Protein AF-A0A5C6Z9I5-F1 (afdb_monomer_lite)

pLDDT: mean 93.27, std 12.61, range [37.84, 98.88]

Structure (mmCIF, N/CA/C/O backbone):
data_AF-A0A5C6Z9I5-F1
#
_entry.id   AF-A0A5C6Z9I5-F1
#
loop_
_atom_site.group_PDB
_atom_site.id
_atom_site.type_symbol
_atom_site.label_atom_id
_atom_site.label_alt_id
_atom_site.label_comp_id
_atom_site.label_asym_id
_atom_site.label_entity_id
_atom_site.label_seq_id
_atom_site.pdbx_PDB_ins_code
_atom_site.Cartn_x
_atom_site.Cartn_y
_atom_site.Cartn_z
_atom_site.occupancy
_atom_site.B_iso_or_equiv
_atom_site.auth_seq_id
_atom_site.auth_comp_id
_atom_site.auth_asym_id
_atom_site.auth_atom_id
_atom_site.pdbx_PDB_model_num
ATOM 1 N N . MET A 1 1 ? -53.232 15.356 -37.456 1.00 38.41 1 MET A N 1
ATOM 2 C CA . MET A 1 1 ? -51.911 14.701 -37.549 1.00 38.41 1 MET A CA 1
ATOM 3 C C . MET A 1 1 ? -50.895 15.593 -36.862 1.00 38.41 1 MET A C 1
ATOM 5 O O . MET A 1 1 ? -50.579 16.643 -37.396 1.00 38.41 1 MET A O 1
ATOM 9 N N . ALA A 1 2 ? -50.456 15.229 -35.661 1.00 37.84 2 ALA A N 1
ATOM 10 C CA . ALA A 1 2 ? -49.340 15.876 -34.980 1.00 37.84 2 ALA A CA 1
ATOM 11 C C . ALA A 1 2 ? -48.471 14.749 -34.421 1.00 37.84 2 ALA A C 1
ATOM 13 O O . ALA A 1 2 ? -48.901 14.010 -33.537 1.00 37.84 2 ALA A O 1
ATOM 14 N N . VAL A 1 3 ? -47.306 14.549 -35.031 1.00 41.62 3 VAL A N 1
ATOM 15 C CA . VAL A 1 3 ? -46.334 13.534 -34.625 1.00 41.62 3 VAL A CA 1
ATOM 16 C C . VAL A 1 3 ? -45.464 14.166 -33.545 1.00 41.62 3 VAL A C 1
ATOM 18 O O . VAL A 1 3 ? -44.656 15.045 -33.832 1.00 41.62 3 VAL A O 1
ATOM 21 N N . GLY A 1 4 ? -45.671 13.759 -32.294 1.00 40.81 4 GLY A N 1
ATOM 22 C CA . GLY A 1 4 ? -44.778 14.088 -31.188 1.00 40.81 4 GLY A CA 1
ATOM 23 C C . GLY A 1 4 ? -43.555 13.177 -31.233 1.00 40.81 4 GLY A C 1
ATOM 24 O O . GLY A 1 4 ? -43.679 11.969 -31.051 1.00 40.81 4 GLY A O 1
ATOM 25 N N . ALA A 1 5 ? -42.381 13.746 -31.491 1.00 50.06 5 ALA A N 1
ATOM 26 C CA . ALA A 1 5 ? -41.114 13.037 -31.377 1.00 50.06 5 ALA A CA 1
ATOM 27 C C . ALA A 1 5 ? -40.702 12.972 -29.898 1.00 50.06 5 ALA A C 1
ATOM 29 O O . ALA A 1 5 ? -40.349 13.986 -29.297 1.00 50.06 5 ALA A O 1
ATOM 30 N N . ALA A 1 6 ? -40.754 11.779 -29.306 1.00 47.41 6 ALA A N 1
ATOM 31 C CA . ALA A 1 6 ? -40.172 11.519 -27.997 1.00 47.41 6 ALA A CA 1
ATOM 32 C C . ALA A 1 6 ? -38.661 11.290 -28.157 1.00 47.41 6 ALA A C 1
ATOM 34 O O . ALA A 1 6 ? -38.230 10.264 -28.683 1.00 47.41 6 ALA A O 1
ATOM 35 N N . LEU A 1 7 ? -37.851 12.252 -27.708 1.00 45.94 7 LEU A N 1
ATOM 36 C CA . LEU A 1 7 ? -36.418 12.050 -27.506 1.00 45.94 7 LEU A CA 1
ATOM 37 C C . LEU A 1 7 ? -36.213 11.145 -26.285 1.00 45.94 7 LEU A C 1
ATOM 39 O O . LEU A 1 7 ? -36.349 11.577 -25.142 1.00 45.94 7 LEU A O 1
ATOM 43 N N . LEU A 1 8 ? -35.872 9.883 -26.538 1.00 46.56 8 LEU A N 1
ATOM 44 C CA . LEU A 1 8 ? -35.308 8.982 -25.538 1.00 46.56 8 LEU A CA 1
ATOM 45 C C . LEU A 1 8 ? -33.901 9.476 -25.186 1.00 46.56 8 LEU A C 1
ATOM 47 O O . LEU A 1 8 ? -32.934 9.223 -25.903 1.00 46.56 8 LEU A O 1
ATOM 51 N N . ALA A 1 9 ? -33.793 10.206 -24.078 1.00 44.16 9 ALA A N 1
ATOM 52 C CA . ALA A 1 9 ? -32.516 10.502 -23.451 1.00 44.16 9 ALA A CA 1
ATOM 53 C C . ALA A 1 9 ? -31.933 9.194 -22.894 1.00 44.16 9 ALA A C 1
ATOM 55 O O . ALA A 1 9 ? -32.314 8.732 -21.819 1.00 44.16 9 ALA A O 1
ATOM 56 N N . ALA A 1 10 ? -31.017 8.581 -23.640 1.00 44.44 10 ALA A N 1
ATOM 57 C CA . ALA A 1 10 ? -30.160 7.533 -23.112 1.00 44.44 10 ALA A CA 1
ATOM 58 C C . ALA A 1 10 ? -29.194 8.177 -22.108 1.00 44.44 10 ALA A C 1
ATOM 60 O O . ALA A 1 10 ? -28.161 8.731 -22.482 1.00 44.44 10 ALA A O 1
ATOM 61 N N . ALA A 1 11 ? -29.547 8.142 -20.824 1.00 44.38 11 ALA A N 1
ATOM 62 C CA . ALA A 1 11 ? -28.585 8.388 -19.763 1.00 44.38 11 ALA A CA 1
ATOM 63 C C . ALA A 1 11 ? -27.523 7.285 -19.854 1.00 44.38 11 ALA A C 1
ATOM 65 O O . ALA A 1 11 ? -27.799 6.124 -19.551 1.00 44.38 11 ALA A O 1
ATOM 66 N N . SER A 1 12 ? -26.317 7.624 -20.315 1.00 41.00 12 SER A N 1
ATOM 67 C CA . SER A 1 12 ? -25.175 6.727 -20.179 1.00 41.00 12 SER A CA 1
ATOM 68 C C . SER A 1 12 ? -24.966 6.502 -18.685 1.00 41.00 12 SER A C 1
ATOM 70 O O . SER A 1 12 ? -24.534 7.415 -17.977 1.00 41.00 12 SER A O 1
ATOM 72 N N . ALA A 1 13 ? -25.303 5.315 -18.185 1.00 48.44 13 ALA A N 1
ATOM 73 C CA . ALA A 1 13 ? -24.851 4.891 -16.873 1.00 48.44 13 ALA A CA 1
ATOM 74 C C . ALA A 1 13 ? -23.321 4.893 -16.935 1.00 48.44 13 ALA A C 1
ATOM 76 O O . ALA A 1 13 ? -22.728 4.040 -17.593 1.00 48.44 13 ALA A O 1
ATOM 77 N N . ALA A 1 14 ? -22.688 5.912 -16.352 1.00 57.06 14 ALA A N 1
ATOM 78 C CA . ALA A 1 14 ? -21.243 5.949 -16.223 1.00 57.06 14 ALA A CA 1
ATOM 79 C C . ALA A 1 14 ? -20.820 4.635 -15.556 1.00 57.06 14 ALA A C 1
ATOM 81 O O . ALA A 1 14 ? -21.294 4.316 -14.464 1.00 57.06 14 ALA A O 1
ATOM 82 N N . GLN A 1 15 ? -20.013 3.834 -16.251 1.00 66.00 15 GLN A N 1
ATOM 83 C CA . GLN A 1 15 ? -19.558 2.551 -15.736 1.00 66.00 15 GLN A CA 1
ATOM 84 C C . GLN A 1 15 ? -18.801 2.801 -14.427 1.00 66.00 15 GLN A C 1
ATOM 86 O O . GLN A 1 15 ? -17.938 3.676 -14.371 1.00 66.00 15 GLN A O 1
ATOM 91 N N . ALA A 1 16 ? -19.175 2.093 -13.359 1.00 82.12 16 ALA A N 1
ATOM 92 C CA . ALA A 1 16 ? -18.513 2.240 -12.069 1.00 82.12 16 ALA A CA 1
ATOM 93 C C . ALA A 1 16 ? -17.029 1.871 -12.204 1.00 82.12 16 ALA A C 1
ATOM 95 O O . ALA A 1 16 ? -16.695 0.857 -12.825 1.00 82.12 16 ALA A O 1
ATOM 96 N N . PHE A 1 17 ? -16.157 2.692 -11.620 1.00 90.94 17 PHE A N 1
ATOM 97 C CA . PHE A 1 17 ? -14.724 2.431 -11.565 1.00 90.94 17 PHE A CA 1
ATOM 98 C C . PHE A 1 17 ? -14.474 1.071 -10.897 1.00 90.94 17 PHE A C 1
ATOM 100 O O . PHE A 1 17 ? -15.049 0.784 -9.846 1.00 90.94 17 PHE A O 1
ATOM 107 N N . GLY A 1 18 ? -13.608 0.240 -11.478 1.00 92.62 18 GLY A N 1
ATOM 108 C CA . GLY A 1 18 ? -13.340 -1.095 -10.947 1.00 92.62 18 GLY A CA 1
ATOM 109 C C . GLY A 1 18 ? -12.280 -1.873 -11.723 1.00 92.62 18 GLY A C 1
ATOM 110 O O . GLY A 1 18 ? -11.486 -1.309 -12.477 1.00 92.62 18 GLY A O 1
ATOM 111 N N . PHE A 1 19 ? -12.270 -3.196 -11.540 1.00 96.38 19 PHE A N 1
ATOM 112 C CA . PHE A 1 19 ? -11.201 -4.080 -12.023 1.00 96.38 19 PHE A CA 1
ATOM 113 C C . PHE A 1 19 ? -10.909 -3.966 -13.525 1.00 96.38 19 PHE A C 1
ATOM 115 O O . PHE A 1 19 ? -9.742 -3.919 -13.907 1.00 96.38 19 PHE A O 1
ATOM 122 N N . ASP A 1 20 ? -11.937 -3.935 -14.377 1.00 96.50 20 ASP A N 1
ATOM 123 C CA . ASP A 1 20 ? -11.725 -3.940 -15.830 1.00 96.50 20 ASP A CA 1
ATOM 124 C C . ASP A 1 20 ? -11.086 -2.634 -16.323 1.00 96.50 20 ASP A C 1
ATOM 126 O O . ASP A 1 20 ? -10.219 -2.671 -17.194 1.00 96.50 20 ASP A O 1
ATOM 130 N N . GLU A 1 21 ? -11.405 -1.493 -15.704 1.00 96.31 21 GLU A N 1
ATOM 131 C CA . GLU A 1 21 ? -10.732 -0.225 -16.007 1.00 96.31 21 GLU A CA 1
ATOM 132 C C . GLU A 1 21 ? -9.244 -0.282 -15.631 1.00 96.31 21 GLU A C 1
ATOM 134 O O . GLU A 1 21 ? -8.376 0.148 -16.393 1.00 96.31 21 GLU A O 1
ATOM 139 N N . ILE A 1 22 ? -8.924 -0.871 -14.477 1.00 98.19 22 ILE A N 1
ATOM 140 C CA . ILE A 1 22 ? -7.537 -1.042 -14.025 1.00 98.19 22 ILE A CA 1
ATOM 141 C C . ILE A 1 22 ? -6.795 -2.026 -14.936 1.00 98.19 22 ILE A C 1
ATOM 143 O O . ILE A 1 22 ? -5.628 -1.803 -15.259 1.00 98.19 22 ILE A O 1
ATOM 147 N N . ALA A 1 23 ? -7.462 -3.085 -15.398 1.00 98.62 23 ALA A N 1
ATOM 148 C CA . ALA A 1 23 ? -6.904 -4.022 -16.366 1.00 98.62 23 ALA A CA 1
ATOM 149 C C . ALA A 1 23 ? -6.579 -3.352 -17.706 1.00 98.62 23 ALA A C 1
ATOM 151 O O . ALA A 1 23 ? -5.503 -3.604 -18.248 1.00 98.62 23 ALA A O 1
ATOM 152 N N . GLU A 1 24 ? -7.439 -2.471 -18.219 1.00 98.44 24 GLU A N 1
ATOM 153 C CA . GLU A 1 24 ? -7.127 -1.711 -19.435 1.00 98.44 24 GLU A CA 1
ATOM 154 C C . GLU A 1 24 ? -5.960 -0.733 -19.218 1.00 98.44 24 GLU A C 1
ATOM 156 O O . GLU A 1 24 ? -5.078 -0.626 -20.075 1.00 98.44 24 GLU A O 1
ATOM 161 N N . ARG A 1 25 ? -5.864 -0.092 -18.042 1.00 98.44 25 ARG A N 1
ATOM 162 C CA . ARG A 1 25 ? -4.687 0.725 -17.679 1.00 98.44 25 ARG A CA 1
ATOM 163 C C . ARG A 1 25 ? -3.405 -0.114 -17.653 1.00 98.44 25 ARG A C 1
ATOM 165 O O . ARG A 1 25 ? -2.405 0.283 -18.251 1.00 98.44 25 ARG A O 1
ATOM 172 N N . ALA A 1 26 ? -3.434 -1.286 -17.016 1.00 98.75 26 ALA A N 1
ATOM 173 C CA . ALA A 1 26 ? -2.296 -2.203 -16.960 1.00 98.75 26 ALA A CA 1
ATOM 174 C C . ALA A 1 26 ? -1.871 -2.662 -18.362 1.00 98.75 26 ALA A C 1
ATOM 176 O O . ALA A 1 26 ? -0.690 -2.579 -18.708 1.00 98.75 26 ALA A O 1
ATOM 177 N N . LYS A 1 27 ? -2.826 -3.055 -19.209 1.00 98.75 27 LYS A N 1
ATOM 178 C CA . LYS A 1 27 ? -2.579 -3.406 -20.614 1.00 98.75 27 LYS A CA 1
ATOM 179 C C . LYS A 1 27 ? -1.892 -2.270 -21.374 1.00 98.75 27 LYS A C 1
ATOM 181 O O . LYS A 1 27 ? -0.918 -2.506 -22.086 1.00 98.75 27 LYS A O 1
ATOM 186 N N . GLY A 1 28 ? -2.352 -1.034 -21.176 1.00 98.44 28 GLY A N 1
ATOM 187 C CA . GLY A 1 28 ? -1.733 0.159 -21.755 1.00 98.44 28 GLY A CA 1
ATOM 188 C C . GLY A 1 28 ? -0.278 0.373 -21.317 1.00 98.44 28 GLY A C 1
ATOM 189 O O . GLY A 1 28 ? 0.544 0.776 -22.141 1.00 98.44 28 GLY A O 1
ATOM 190 N N . LEU A 1 29 ? 0.060 0.069 -20.057 1.00 98.38 29 LEU A N 1
ATOM 191 C CA . LEU A 1 29 ? 1.439 0.131 -19.547 1.00 98.38 29 LEU A CA 1
ATOM 192 C C . LEU A 1 29 ? 2.347 -0.946 -20.153 1.00 98.38 29 LEU A C 1
ATOM 194 O O . LEU A 1 29 ? 3.516 -0.673 -20.428 1.00 98.38 29 LEU A O 1
ATOM 198 N N . ALA A 1 30 ? 1.832 -2.157 -20.373 1.00 98.50 30 ALA A N 1
ATOM 199 C CA . ALA A 1 30 ? 2.598 -3.242 -20.992 1.00 98.50 30 ALA A CA 1
ATOM 200 C C . ALA A 1 30 ? 2.861 -3.002 -22.488 1.00 98.50 30 ALA A C 1
ATOM 202 O O . ALA A 1 30 ? 3.851 -3.493 -23.021 1.00 98.50 30 ALA A O 1
ATOM 203 N N . ALA A 1 31 ? 2.020 -2.211 -23.162 1.00 98.25 31 ALA A N 1
ATOM 204 C CA . ALA A 1 31 ? 2.164 -1.887 -24.583 1.00 98.25 31 ALA A CA 1
ATOM 205 C C . ALA A 1 31 ? 3.233 -0.814 -24.890 1.00 98.25 31 ALA A C 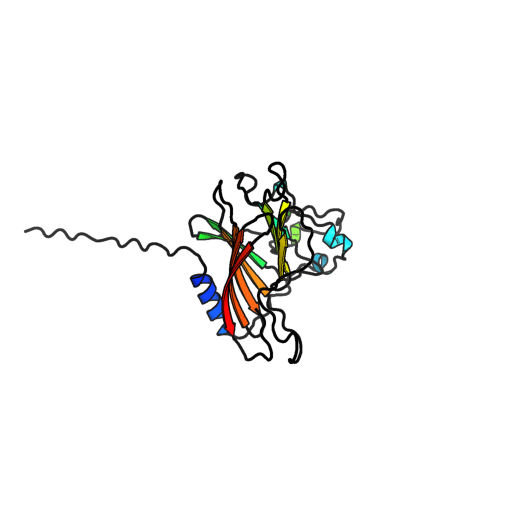1
ATOM 207 O O . ALA A 1 31 ? 3.410 -0.435 -26.048 1.00 98.25 31 ALA A O 1
ATOM 208 N N . LYS A 1 32 ? 3.923 -0.283 -23.874 1.00 97.69 32 LYS A N 1
ATOM 209 C CA . LYS A 1 32 ? 4.929 0.784 -24.001 1.00 97.69 32 LYS A CA 1
ATOM 210 C C . LYS A 1 32 ? 6.187 0.428 -23.206 1.00 97.69 32 LYS A C 1
ATOM 212 O O . LYS A 1 32 ? 6.082 -0.365 -22.272 1.00 97.69 32 LYS A O 1
ATOM 217 N N . PRO A 1 33 ? 7.362 1.009 -23.515 1.00 97.94 33 PRO A N 1
ATOM 218 C CA . PRO A 1 33 ? 8.550 0.856 -22.677 1.00 97.94 33 PRO A CA 1
ATOM 219 C C . PRO A 1 33 ? 8.281 1.257 -21.221 1.00 97.94 33 PRO A C 1
ATOM 221 O O . PRO A 1 33 ? 7.543 2.209 -20.964 1.00 97.94 33 PRO A O 1
ATOM 224 N N . TYR A 1 34 ? 8.886 0.536 -20.275 1.00 98.06 34 TYR A N 1
ATOM 225 C CA . TYR A 1 34 ? 8.780 0.859 -18.853 1.00 98.06 34 TYR A CA 1
ATOM 226 C C . TYR A 1 34 ? 9.405 2.224 -18.551 1.00 98.06 34 TYR A C 1
ATOM 228 O O . TYR A 1 34 ? 10.500 2.534 -19.023 1.00 98.06 34 TYR A O 1
ATOM 236 N N . VAL A 1 35 ? 8.722 3.007 -17.718 1.00 96.00 35 VAL A N 1
ATOM 237 C CA . VAL A 1 35 ? 9.212 4.287 -17.206 1.00 96.00 35 VAL A CA 1
ATOM 238 C C . VAL A 1 35 ? 9.318 4.169 -15.693 1.00 96.00 35 VAL A C 1
ATOM 240 O O . VAL A 1 35 ? 8.314 3.999 -15.006 1.00 96.00 35 VAL A O 1
ATOM 243 N N . ALA A 1 36 ? 10.542 4.256 -15.172 1.00 92.44 36 ALA A N 1
ATOM 244 C CA . ALA A 1 36 ? 10.761 4.227 -13.734 1.00 92.44 36 ALA A CA 1
ATOM 245 C C . ALA A 1 36 ? 10.071 5.426 -13.054 1.00 92.44 36 ALA A C 1
ATOM 247 O O . ALA A 1 36 ? 10.080 6.527 -13.615 1.00 92.44 36 ALA A O 1
ATOM 248 N N . PRO A 1 37 ? 9.499 5.252 -11.846 1.00 89.38 37 PRO A N 1
ATOM 249 C CA . PRO A 1 37 ? 8.968 6.369 -11.078 1.00 89.38 37 PRO A CA 1
ATOM 250 C C . PRO A 1 37 ? 10.040 7.450 -10.864 1.00 89.38 37 PRO A C 1
ATOM 252 O O . PRO A 1 37 ? 11.200 7.102 -10.619 1.00 89.38 37 PRO A O 1
ATOM 255 N N . PRO A 1 38 ? 9.678 8.743 -10.935 1.00 86.62 38 PRO A N 1
ATOM 256 C CA . PRO A 1 38 ? 10.631 9.825 -10.724 1.00 86.62 38 PRO A CA 1
ATOM 257 C C . PRO A 1 38 ? 11.198 9.780 -9.301 1.00 86.62 38 PRO A C 1
ATOM 259 O O . PRO A 1 38 ? 10.475 9.517 -8.343 1.00 86.62 38 PRO A O 1
ATOM 262 N N . ASP A 1 39 ? 12.488 10.085 -9.157 1.00 83.94 39 ASP A N 1
ATOM 263 C CA . ASP A 1 39 ? 13.162 10.159 -7.857 1.00 83.94 39 ASP A CA 1
ATOM 264 C C . ASP A 1 39 ? 13.100 11.581 -7.265 1.00 83.94 39 ASP A C 1
ATOM 266 O O . ASP A 1 39 ? 14.112 12.251 -7.041 1.00 83.94 39 ASP A O 1
ATOM 270 N N . ASN A 1 40 ? 11.879 12.067 -7.047 1.00 85.81 40 ASN A N 1
ATOM 271 C CA . ASN A 1 40 ? 11.591 13.439 -6.616 1.00 85.81 40 ASN A CA 1
ATOM 272 C C . ASN A 1 40 ? 11.467 13.610 -5.091 1.00 85.81 40 ASN A C 1
ATOM 274 O O . ASN A 1 40 ? 11.028 14.665 -4.633 1.00 85.81 40 ASN A O 1
ATOM 278 N N . LEU A 1 41 ? 11.850 12.606 -4.296 1.00 93.00 41 LEU A N 1
ATOM 279 C CA . LEU A 1 41 ? 11.775 12.703 -2.841 1.00 93.00 41 LEU A CA 1
ATOM 280 C C . LEU A 1 41 ? 12.727 13.809 -2.318 1.00 93.00 41 LEU A C 1
ATOM 282 O O . LEU A 1 41 ? 13.904 13.824 -2.696 1.00 93.00 41 LEU A O 1
ATOM 286 N N . PRO A 1 42 ? 12.269 14.716 -1.431 1.00 94.75 42 PRO A N 1
ATOM 287 C CA . PRO A 1 42 ? 13.128 15.701 -0.780 1.00 94.75 42 PRO A CA 1
ATOM 288 C C . PRO A 1 42 ? 14.381 15.082 -0.150 1.00 94.75 42 PRO A C 1
ATOM 290 O O . PRO A 1 42 ? 14.322 14.026 0.483 1.00 94.75 42 PRO A O 1
ATOM 293 N N . ALA A 1 43 ? 15.522 15.765 -0.287 1.00 93.88 43 ALA A N 1
ATOM 294 C CA . ALA A 1 43 ? 16.817 15.260 0.177 1.00 93.88 43 ALA A CA 1
ATOM 295 C C . ALA A 1 43 ? 16.821 14.918 1.676 1.00 93.88 43 ALA A C 1
ATOM 297 O O . ALA A 1 43 ? 17.360 13.888 2.070 1.00 93.88 43 ALA A O 1
ATOM 298 N N . GLU A 1 44 ? 16.160 15.729 2.502 1.00 94.88 44 GLU A N 1
ATOM 299 C CA . GLU A 1 44 ? 16.066 15.494 3.946 1.00 94.88 44 GLU A CA 1
ATOM 300 C C . GLU A 1 44 ? 15.271 14.233 4.317 1.00 94.88 44 GLU A C 1
ATOM 302 O O . GLU A 1 44 ? 15.567 13.620 5.337 1.00 94.88 44 GLU A O 1
ATOM 307 N N . LEU A 1 45 ? 14.333 13.789 3.468 1.00 95.69 45 LEU A N 1
ATOM 308 C CA . LEU A 1 45 ? 13.631 12.512 3.640 1.00 95.69 45 LEU A CA 1
ATOM 309 C C . LEU A 1 45 ? 14.481 11.322 3.169 1.00 95.69 45 LEU A C 1
ATOM 311 O O . LEU A 1 45 ? 14.447 10.261 3.792 1.00 95.69 45 LEU A O 1
ATOM 315 N N . LYS A 1 46 ? 15.277 11.494 2.101 1.00 93.19 46 LYS A N 1
ATOM 316 C CA . LYS A 1 46 ? 16.234 10.472 1.625 1.00 93.19 46 LYS A CA 1
ATOM 317 C C . LYS A 1 46 ? 17.337 10.190 2.654 1.00 93.19 46 LYS A C 1
ATOM 319 O O . LYS A 1 46 ? 17.798 9.058 2.772 1.00 93.19 46 LYS A O 1
ATOM 324 N N . GLN A 1 47 ? 17.757 11.222 3.384 1.00 94.25 47 GLN A N 1
ATOM 325 C CA . GLN A 1 47 ? 18.864 11.173 4.345 1.00 94.25 47 GLN A CA 1
ATOM 326 C C . GLN A 1 47 ? 18.466 10.681 5.740 1.00 94.25 47 GLN A C 1
ATOM 328 O O . GLN A 1 47 ? 19.343 10.529 6.591 1.00 94.25 47 GLN A O 1
ATOM 333 N N . LEU A 1 48 ? 17.177 10.429 5.990 1.00 96.44 48 LEU A N 1
ATOM 334 C CA . LEU A 1 48 ? 16.740 9.869 7.265 1.00 96.44 48 LEU A CA 1
ATOM 335 C C . LEU A 1 48 ? 17.444 8.538 7.530 1.00 96.44 48 LEU A C 1
ATOM 337 O O . LEU A 1 48 ? 17.577 7.706 6.636 1.00 96.44 48 LEU A O 1
ATOM 341 N N . ASN A 1 49 ? 17.859 8.316 8.771 1.00 95.44 49 ASN A N 1
ATOM 342 C CA . ASN A 1 49 ? 18.256 6.987 9.222 1.00 95.44 49 ASN A CA 1
ATOM 343 C C . ASN A 1 49 ? 17.032 6.175 9.691 1.00 95.44 49 ASN A C 1
ATOM 345 O O . ASN A 1 49 ? 15.902 6.668 9.721 1.00 95.44 49 ASN A O 1
ATOM 349 N N . TYR A 1 50 ? 17.261 4.916 10.074 1.00 94.06 50 TYR A N 1
ATOM 350 C CA . TYR A 1 50 ? 16.207 4.010 10.540 1.00 94.06 50 TYR A CA 1
ATOM 351 C C . TYR A 1 50 ? 15.381 4.585 11.701 1.00 94.06 50 TYR A C 1
ATOM 353 O O . TYR A 1 50 ? 14.150 4.571 11.649 1.00 94.06 50 TYR A O 1
ATOM 361 N N . ASP A 1 51 ? 16.040 5.101 12.741 1.00 95.38 51 ASP A N 1
ATOM 362 C CA . ASP A 1 51 ? 15.356 5.603 13.934 1.00 95.38 51 ASP A CA 1
ATOM 363 C C . ASP A 1 51 ? 14.526 6.841 13.628 1.00 95.38 51 ASP A C 1
ATOM 365 O O . ASP A 1 51 ? 13.377 6.932 14.056 1.00 95.38 51 ASP A O 1
ATOM 369 N N . GLN A 1 52 ? 15.079 7.751 12.832 1.00 97.12 52 GLN A N 1
ATOM 370 C CA . GLN A 1 52 ? 14.385 8.949 12.386 1.00 97.12 52 GLN A CA 1
ATOM 371 C C . GLN A 1 52 ? 13.156 8.615 11.538 1.00 97.12 52 GLN A C 1
ATOM 373 O O . GLN A 1 52 ? 12.098 9.205 11.748 1.00 97.12 52 GLN A O 1
ATOM 378 N N . MET A 1 53 ? 13.271 7.643 10.626 1.00 95.94 53 MET A N 1
ATOM 379 C CA . MET A 1 53 ? 12.150 7.184 9.804 1.00 95.94 53 MET A CA 1
ATOM 380 C C . MET A 1 53 ? 11.052 6.532 10.653 1.00 95.94 53 MET A C 1
ATOM 382 O O . MET A 1 53 ? 9.870 6.807 10.458 1.00 95.94 53 MET A O 1
ATOM 386 N N . ARG A 1 54 ? 11.431 5.691 11.623 1.00 94.81 54 ARG A N 1
ATOM 387 C CA . ARG A 1 54 ? 10.501 5.028 12.554 1.00 94.81 54 ARG A CA 1
ATOM 388 C C . ARG A 1 54 ? 9.762 6.014 13.466 1.00 94.81 54 ARG A C 1
ATOM 390 O O . ARG A 1 54 ? 8.665 5.709 13.940 1.00 94.81 54 ARG A O 1
ATOM 397 N N . ASP A 1 55 ? 10.370 7.160 13.754 1.00 96.94 55 ASP A N 1
ATOM 398 C CA . ASP A 1 55 ? 9.771 8.193 14.602 1.00 96.94 55 ASP A CA 1
ATOM 399 C C . ASP A 1 55 ? 8.663 8.978 13.881 1.00 96.94 55 ASP A C 1
ATOM 401 O O . ASP A 1 55 ? 7.803 9.560 14.538 1.00 96.94 55 ASP A O 1
ATOM 405 N N . ILE A 1 56 ? 8.619 8.935 12.541 1.00 97.81 56 ILE A N 1
ATOM 406 C CA . ILE A 1 56 ? 7.521 9.512 11.758 1.00 97.81 56 ILE A CA 1
ATOM 407 C C . ILE A 1 56 ? 6.307 8.580 11.822 1.00 97.81 56 ILE A C 1
ATOM 409 O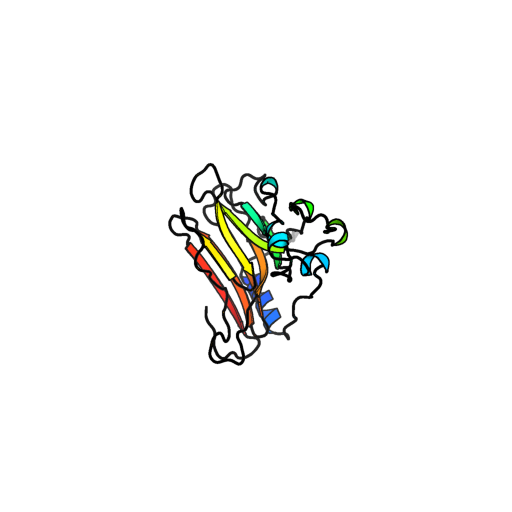 O . ILE A 1 56 ? 6.346 7.432 11.369 1.00 97.81 56 ILE A O 1
ATOM 413 N N . ARG A 1 57 ? 5.193 9.076 12.366 1.00 97.94 57 ARG A N 1
ATOM 414 C CA . ARG A 1 57 ? 3.982 8.284 12.621 1.00 97.94 57 ARG A CA 1
ATOM 415 C C . ARG A 1 57 ? 2.745 8.977 12.084 1.00 97.94 57 ARG A C 1
ATOM 417 O O . ARG A 1 57 ? 2.581 10.181 12.223 1.00 97.94 57 ARG A O 1
ATOM 424 N N . PHE A 1 58 ? 1.840 8.199 11.507 1.00 98.62 58 PHE A N 1
ATOM 425 C CA . PHE A 1 58 ? 0.514 8.693 11.159 1.00 98.62 58 PHE A CA 1
ATOM 426 C C . PHE A 1 58 ? -0.310 8.916 12.432 1.00 98.62 58 PHE A C 1
ATOM 428 O O . PHE A 1 58 ? -0.261 8.093 13.349 1.00 98.62 58 PHE A O 1
ATOM 435 N N . LYS A 1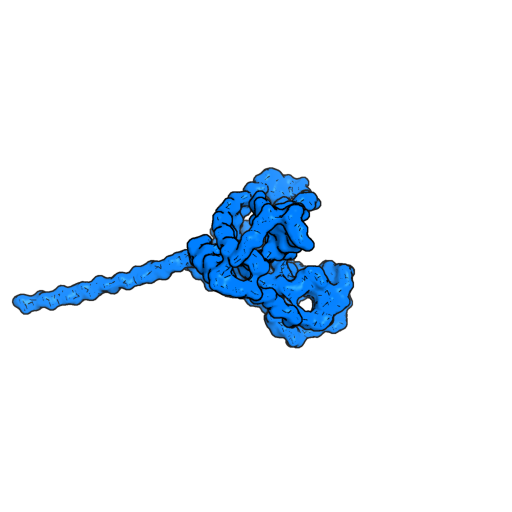 59 ? -1.066 10.010 12.488 1.00 98.56 59 LYS A N 1
ATOM 436 C CA . LYS A 1 59 ? -1.919 10.368 13.623 1.00 98.56 59 LYS A CA 1
ATOM 437 C C . LYS A 1 59 ? -3.221 9.555 13.583 1.00 98.56 59 LYS A C 1
ATOM 439 O O . LYS A 1 59 ? -4.000 9.724 12.645 1.00 98.56 59 LYS A O 1
ATOM 444 N N . PRO A 1 60 ? -3.504 8.675 14.565 1.00 97.50 60 PRO A N 1
ATOM 445 C CA . PRO A 1 60 ? -4.669 7.789 14.492 1.00 97.50 60 PRO A CA 1
ATOM 446 C C . PRO A 1 60 ? -6.021 8.510 14.431 1.00 97.50 60 PRO A C 1
ATOM 448 O O . PRO A 1 60 ? -6.956 7.996 13.830 1.00 97.50 60 PRO A O 1
ATOM 451 N N . ASP A 1 61 ? -6.143 9.708 15.008 1.00 97.12 61 ASP A N 1
ATOM 452 C CA . ASP A 1 61 ? -7.344 10.554 14.929 1.00 97.12 61 ASP A CA 1
ATOM 453 C C . ASP A 1 61 ? -7.622 11.091 13.513 1.00 97.12 61 ASP A C 1
ATOM 455 O O . ASP A 1 61 ? -8.746 11.506 13.227 1.00 97.12 61 ASP A O 1
ATOM 459 N N . ARG A 1 62 ? -6.625 11.038 12.622 1.00 98.31 62 ARG A N 1
ATOM 460 C CA . ARG A 1 62 ? -6.705 11.438 11.209 1.00 98.31 62 ARG A CA 1
ATOM 461 C C . ARG A 1 62 ? -6.945 10.270 10.256 1.00 98.31 62 ARG A C 1
ATOM 463 O O . ARG A 1 62 ? -6.926 10.474 9.046 1.00 98.31 62 ARG A O 1
ATOM 470 N N . ALA A 1 63 ? -7.147 9.055 10.773 1.00 98.62 63 ALA A N 1
ATOM 471 C CA . ALA A 1 63 ? -7.356 7.883 9.931 1.00 98.62 63 ALA A CA 1
ATOM 472 C C . ALA A 1 63 ? -8.563 8.081 9.003 1.00 98.62 63 ALA A C 1
ATOM 474 O O . ALA A 1 63 ? -9.615 8.583 9.418 1.00 98.62 63 ALA A O 1
ATOM 475 N N . LEU A 1 64 ? -8.406 7.685 7.739 1.00 98.56 64 LEU A N 1
ATOM 476 C CA . LEU A 1 64 ? -9.488 7.747 6.765 1.00 98.56 64 LEU A CA 1
ATOM 477 C C . LEU A 1 64 ? -10.649 6.880 7.270 1.00 98.56 64 LEU A C 1
ATOM 479 O O . LEU A 1 64 ? -10.414 5.762 7.732 1.00 98.56 64 LEU A O 1
ATOM 483 N N . TRP A 1 65 ? -11.872 7.411 7.177 1.00 98.50 65 TRP A N 1
ATOM 484 C CA . TRP A 1 65 ? -13.136 6.809 7.636 1.00 98.50 65 TRP A CA 1
ATOM 485 C C . TRP A 1 65 ? -13.409 6.797 9.137 1.00 98.50 65 TRP A C 1
ATOM 487 O O . TRP A 1 65 ? -14.458 6.316 9.584 1.00 98.50 65 TRP A O 1
ATOM 497 N N . ARG A 1 66 ? -12.499 7.355 9.937 1.00 97.69 66 ARG A N 1
ATOM 498 C CA . ARG A 1 66 ? -12.679 7.425 11.387 1.00 97.69 66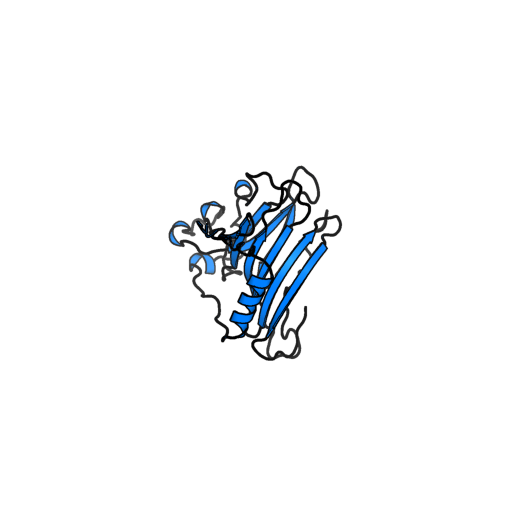 ARG A CA 1
ATOM 499 C C . ARG A 1 66 ? -13.845 8.324 11.791 1.00 97.69 66 ARG A C 1
ATOM 501 O O . ARG A 1 66 ? -14.610 7.969 12.686 1.00 97.69 66 ARG A O 1
ATOM 508 N N . GLN A 1 67 ? -13.998 9.481 11.143 1.00 97.06 67 GLN A N 1
ATOM 509 C CA . GLN A 1 67 ? -15.070 10.437 11.460 1.00 97.06 67 GLN A CA 1
ATOM 510 C C . GLN A 1 67 ? -16.450 9.881 11.095 1.00 97.06 67 GLN A C 1
ATOM 512 O O . GLN A 1 67 ? -17.424 10.099 11.814 1.00 97.06 67 GLN A O 1
ATOM 517 N N . GLU A 1 68 ? -16.505 9.103 10.020 1.00 97.31 68 GLU A N 1
ATOM 518 C CA . GLU A 1 68 ? -17.674 8.384 9.527 1.00 97.31 68 GLU A CA 1
ATOM 519 C C . GLU A 1 68 ? -18.008 7.139 10.363 1.00 97.31 68 GLU A C 1
ATOM 521 O O . GLU A 1 68 ? -19.063 6.539 10.164 1.00 97.31 68 GLU A O 1
ATOM 526 N N . ARG A 1 69 ? -17.143 6.769 11.322 1.00 96.94 69 ARG A N 1
ATOM 527 C CA . ARG A 1 69 ? -17.302 5.615 12.223 1.00 96.94 69 ARG A CA 1
ATOM 528 C C . ARG A 1 69 ? -17.478 4.291 11.473 1.00 96.94 69 ARG A C 1
ATOM 530 O O . ARG A 1 69 ? -18.213 3.415 11.923 1.00 96.94 69 ARG A O 1
ATOM 537 N N . LEU A 1 70 ? -16.800 4.141 10.337 1.00 98.19 70 LEU A N 1
ATOM 538 C CA . LEU A 1 70 ? -16.873 2.917 9.534 1.00 98.19 70 LEU A CA 1
ATOM 539 C C . LEU A 1 70 ? -16.080 1.778 10.182 1.00 98.19 70 LEU A C 1
ATOM 541 O O . LEU A 1 70 ? -15.153 2.049 10.942 1.00 98.19 70 LEU A O 1
ATOM 545 N N . PRO A 1 71 ? -16.394 0.503 9.899 1.00 97.88 71 PRO A N 1
ATOM 546 C CA . PRO A 1 71 ? -15.728 -0.631 10.540 1.00 97.88 71 PRO A CA 1
ATOM 547 C C . PRO A 1 71 ? -14.239 -0.748 10.184 1.00 97.88 71 PRO A C 1
ATOM 549 O O . PRO A 1 71 ? -13.446 -1.167 11.028 1.00 97.88 71 PRO A O 1
ATOM 552 N N . PHE A 1 72 ? -13.850 -0.323 8.978 1.00 98.69 72 PHE A N 1
ATOM 553 C CA . PHE A 1 72 ? -12.451 -0.224 8.566 1.00 98.69 72 PHE A CA 1
ATOM 554 C C . PHE A 1 72 ? -11.963 1.221 8.632 1.00 98.69 72 PHE A C 1
ATOM 556 O O . PHE A 1 72 ? -12.718 2.149 8.350 1.00 98.69 72 PHE A O 1
ATOM 563 N N . GLU A 1 73 ? -10.688 1.401 8.965 1.00 98.69 73 GLU A N 1
ATOM 564 C CA . GLU A 1 73 ? -9.983 2.688 8.914 1.00 98.69 73 GLU A CA 1
ATOM 565 C C . GLU A 1 73 ? -8.656 2.524 8.171 1.00 98.69 73 GLU A C 1
ATOM 567 O O . GLU A 1 73 ? -7.996 1.491 8.316 1.00 98.69 73 GLU A O 1
ATOM 572 N N . LEU A 1 74 ? -8.229 3.537 7.409 1.00 98.88 74 LEU A N 1
ATOM 573 C CA . LEU A 1 74 ? -6.907 3.528 6.770 1.00 98.88 74 LEU A CA 1
ATOM 574 C C . LEU A 1 74 ? -5.966 4.543 7.413 1.00 98.88 74 LEU A C 1
ATOM 576 O O . LEU A 1 74 ? -6.337 5.687 7.675 1.00 98.88 74 LEU A O 1
ATOM 580 N N . MET A 1 75 ? -4.717 4.130 7.596 1.00 98.81 75 MET A N 1
ATOM 581 C CA . MET A 1 75 ? -3.603 5.020 7.916 1.00 98.81 75 MET A CA 1
ATOM 582 C C . MET A 1 75 ? -2.507 4.843 6.871 1.00 98.81 75 MET A C 1
ATOM 584 O O . MET A 1 75 ? -2.365 3.770 6.280 1.00 98.81 75 MET A O 1
ATOM 588 N N . PHE A 1 76 ? -1.705 5.880 6.664 1.00 98.69 76 PHE A N 1
ATOM 589 C CA . PHE A 1 76 ? -0.732 5.908 5.575 1.00 98.69 76 PHE A CA 1
ATOM 590 C C . PHE A 1 76 ? 0.706 5.868 6.085 1.00 98.69 76 PHE A C 1
ATOM 592 O O . PHE A 1 76 ? 1.010 6.333 7.185 1.00 98.69 76 PHE A O 1
ATOM 599 N N . PHE A 1 77 ? 1.602 5.297 5.282 1.00 98.38 77 PHE A N 1
ATOM 600 C CA . PHE A 1 77 ? 3.037 5.321 5.548 1.00 98.38 77 PHE A CA 1
ATOM 601 C C . PHE A 1 77 ? 3.674 6.524 4.857 1.00 98.38 77 PHE A C 1
ATOM 603 O O . PHE A 1 77 ? 3.367 6.829 3.702 1.00 98.38 77 PHE A O 1
ATOM 610 N N . HIS A 1 78 ? 4.574 7.197 5.566 1.00 97.88 78 HIS A N 1
ATOM 611 C CA . HIS A 1 78 ? 5.347 8.303 5.017 1.00 97.88 78 HIS A CA 1
ATOM 612 C C . HIS A 1 78 ? 6.490 7.772 4.138 1.00 97.88 78 HIS A C 1
ATOM 614 O O . HIS A 1 78 ? 7.020 6.691 4.401 1.00 97.88 78 HIS A O 1
ATOM 620 N N . LEU A 1 79 ? 6.881 8.524 3.108 1.00 96.19 79 LEU A N 1
ATOM 621 C CA . LEU A 1 79 ? 8.090 8.235 2.329 1.00 96.19 79 LEU A CA 1
ATOM 622 C C . LEU A 1 79 ? 9.362 8.583 3.110 1.00 96.19 79 LEU A C 1
ATOM 624 O O . LEU A 1 79 ? 9.349 9.440 3.994 1.00 96.19 79 LEU A O 1
ATOM 628 N N . GLY A 1 80 ? 10.475 7.957 2.753 1.00 94.06 80 GLY A N 1
ATOM 629 C CA . GLY A 1 80 ? 11.774 8.218 3.361 1.00 94.06 80 GLY A CA 1
ATOM 630 C C . GLY A 1 80 ? 12.815 7.197 2.930 1.00 94.06 80 GLY A C 1
ATOM 631 O O . GLY A 1 80 ? 12.714 6.629 1.846 1.00 94.06 80 GLY A O 1
ATOM 632 N N . HIS A 1 81 ? 13.793 6.952 3.800 1.00 88.25 81 HIS A N 1
ATOM 633 C CA . HIS A 1 81 ? 14.998 6.163 3.527 1.00 88.25 81 HIS A CA 1
ATOM 634 C C . HIS A 1 81 ? 14.782 4.883 2.697 1.00 88.25 81 HIS A C 1
ATOM 636 O O . HIS A 1 81 ? 15.451 4.685 1.687 1.00 88.25 81 HIS A O 1
ATOM 642 N N . TYR A 1 82 ? 13.838 4.022 3.099 1.00 87.19 82 TYR A N 1
ATOM 643 C CA . TYR A 1 82 ? 13.604 2.730 2.439 1.00 87.19 82 TYR A CA 1
ATOM 644 C C . TYR A 1 82 ? 12.554 2.788 1.325 1.00 87.19 82 TYR A C 1
ATOM 646 O O . TYR A 1 82 ? 12.647 2.054 0.343 1.00 87.19 82 TYR A O 1
ATOM 654 N N . GLN A 1 83 ? 11.532 3.630 1.479 1.00 92.94 83 GLN A N 1
ATOM 655 C CA . GLN A 1 83 ? 10.466 3.804 0.497 1.00 92.94 83 GLN A CA 1
ATOM 656 C C . GLN A 1 83 ? 10.535 5.218 -0.053 1.00 92.94 83 GLN A C 1
ATOM 658 O O . GLN A 1 83 ? 10.007 6.158 0.537 1.00 92.94 83 GLN A O 1
ATOM 663 N N . THR A 1 84 ? 11.185 5.350 -1.204 1.00 93.00 84 THR A N 1
ATOM 664 C CA . THR A 1 84 ? 11.420 6.641 -1.860 1.00 93.00 84 THR A CA 1
ATOM 665 C C . THR A 1 84 ? 10.440 6.941 -2.990 1.00 93.00 84 THR A C 1
ATOM 667 O O . THR A 1 84 ? 10.389 8.065 -3.476 1.00 93.00 84 THR A O 1
ATOM 670 N N . GLN A 1 85 ? 9.633 5.955 -3.394 1.00 93.88 85 GLN A N 1
ATOM 671 C CA . GLN A 1 85 ? 8.716 6.057 -4.527 1.00 93.88 85 GLN A CA 1
ATOM 672 C C . GLN A 1 85 ? 7.252 6.055 -4.076 1.00 93.88 85 GLN A C 1
ATOM 674 O O . GLN A 1 85 ? 6.734 5.035 -3.610 1.00 93.88 85 GLN A O 1
ATOM 679 N N . ALA A 1 86 ? 6.572 7.179 -4.300 1.00 95.50 86 ALA A N 1
ATOM 680 C CA . ALA A 1 86 ? 5.181 7.412 -3.921 1.00 95.50 86 ALA A CA 1
ATOM 681 C C . ALA A 1 86 ? 4.184 6.480 -4.620 1.00 95.50 86 ALA A C 1
ATOM 683 O O . ALA A 1 86 ? 4.178 6.378 -5.852 1.00 95.50 86 ALA A O 1
ATOM 684 N N . VAL A 1 87 ? 3.308 5.825 -3.859 1.00 96.75 87 VAL A N 1
ATOM 685 C CA . VAL A 1 87 ? 2.094 5.192 -4.390 1.00 96.75 87 VAL A CA 1
ATOM 686 C C . VAL A 1 87 ? 0.958 6.210 -4.406 1.00 96.75 87 VAL A C 1
ATOM 688 O O . VAL A 1 87 ? 0.811 7.008 -3.477 1.00 96.75 87 VAL A O 1
ATOM 691 N N . ARG A 1 88 ? 0.138 6.184 -5.458 1.00 97.62 88 ARG A N 1
ATOM 692 C CA . ARG A 1 88 ? -1.111 6.954 -5.485 1.00 97.62 88 ARG A CA 1
ATOM 693 C C . ARG A 1 88 ? -2.184 6.207 -4.698 1.00 97.62 88 ARG A C 1
ATOM 695 O O . ARG A 1 88 ? -2.340 5.000 -4.873 1.00 97.62 88 ARG A O 1
ATOM 702 N N . ILE A 1 89 ? -2.916 6.917 -3.848 1.00 98.69 89 ILE A N 1
ATOM 703 C CA . ILE A 1 89 ? -4.035 6.365 -3.085 1.00 98.69 89 ILE A CA 1
ATOM 704 C C . ILE A 1 89 ? -5.311 7.057 -3.536 1.00 98.69 89 ILE A C 1
ATOM 706 O O . ILE A 1 89 ? -5.386 8.284 -3.581 1.00 98.69 89 ILE A O 1
ATOM 710 N N . ASN A 1 90 ? -6.323 6.257 -3.840 1.00 98.75 90 ASN A N 1
ATOM 711 C CA . ASN A 1 90 ? -7.648 6.726 -4.184 1.00 98.75 90 ASN A CA 1
ATOM 712 C C . ASN A 1 90 ? -8.690 6.004 -3.333 1.00 98.75 90 ASN A C 1
ATOM 714 O O . ASN A 1 90 ? -8.535 4.835 -2.983 1.00 98.75 90 ASN A O 1
ATOM 718 N N . GLU A 1 91 ? -9.784 6.693 -3.065 1.00 98.31 91 GLU A N 1
ATOM 719 C CA . GLU A 1 91 ? -10.995 6.136 -2.489 1.00 98.31 91 GLU A CA 1
ATOM 720 C C . GLU A 1 91 ? -12.055 5.980 -3.586 1.00 98.31 91 GLU A C 1
ATOM 722 O O . GLU A 1 91 ? -12.215 6.877 -4.415 1.00 98.31 91 GLU A O 1
ATOM 727 N N . ILE A 1 92 ? -12.811 4.883 -3.588 1.00 97.94 92 ILE A N 1
ATOM 728 C CA . ILE A 1 92 ? -14.000 4.742 -4.437 1.00 97.94 92 ILE A CA 1
ATOM 729 C C . ILE A 1 92 ? -15.247 5.032 -3.602 1.00 97.94 92 ILE A C 1
ATOM 731 O O . ILE A 1 92 ? -15.524 4.344 -2.619 1.00 97.94 92 ILE A O 1
ATOM 735 N N . VAL A 1 93 ? -16.025 6.034 -4.020 1.00 95.44 93 VAL A N 1
ATOM 736 C CA . VAL A 1 93 ? -17.290 6.430 -3.380 1.00 95.44 93 VAL A CA 1
ATOM 737 C C . VAL A 1 93 ? -18.374 6.533 -4.443 1.00 95.44 93 VAL A C 1
ATOM 739 O O . VAL A 1 93 ? -18.242 7.313 -5.385 1.00 95.44 93 VAL A O 1
ATOM 742 N N . GLY A 1 94 ? -19.449 5.752 -4.307 1.00 89.69 94 GLY A N 1
ATOM 743 C CA . GLY A 1 94 ? -20.537 5.736 -5.294 1.00 89.69 94 GLY A CA 1
ATOM 744 C C . GLY A 1 94 ? -20.065 5.334 -6.698 1.00 89.69 94 GLY A C 1
ATOM 745 O O . GLY A 1 94 ? -20.497 5.926 -7.682 1.00 89.69 94 GLY A O 1
ATOM 746 N N . GLY A 1 95 ? -19.120 4.391 -6.786 1.00 90.31 95 GLY A N 1
ATOM 747 C CA . GLY A 1 95 ? -18.539 3.929 -8.052 1.00 90.31 95 GLY A CA 1
ATOM 748 C C . GLY A 1 95 ? -17.574 4.916 -8.718 1.00 90.31 95 GLY A C 1
ATOM 749 O O . GLY A 1 95 ? -17.210 4.709 -9.871 1.00 90.31 95 GLY A O 1
ATOM 750 N N . GLN A 1 96 ? -17.166 5.986 -8.030 1.00 95.00 96 GLN A N 1
ATOM 751 C CA . GLN A 1 96 ? -16.258 7.005 -8.560 1.00 95.00 96 GLN A CA 1
ATOM 752 C C . GLN A 1 96 ? -14.965 7.057 -7.749 1.00 95.00 96 GLN A C 1
ATOM 754 O O . GLN A 1 96 ? -15.006 7.168 -6.523 1.00 95.00 96 GLN A O 1
ATOM 759 N N . ALA A 1 97 ? -13.825 7.019 -8.439 1.00 96.69 97 ALA A N 1
ATOM 760 C CA . ALA A 1 97 ? -12.513 7.180 -7.828 1.00 96.69 97 ALA A CA 1
ATOM 761 C C . ALA A 1 97 ? -12.245 8.649 -7.462 1.00 96.69 97 ALA A C 1
ATOM 763 O O . ALA A 1 97 ? -12.460 9.556 -8.268 1.00 96.69 97 ALA A O 1
ATOM 764 N N . ARG A 1 98 ? -11.741 8.883 -6.250 1.00 96.94 98 ARG A N 1
ATOM 765 C CA . ARG A 1 98 ? -11.342 10.196 -5.734 1.00 96.94 98 ARG A CA 1
ATOM 766 C C . ARG A 1 98 ? -9.942 10.099 -5.134 1.00 96.94 98 ARG A C 1
ATOM 768 O O . ARG A 1 98 ? -9.708 9.188 -4.341 1.00 96.94 98 ARG A O 1
ATOM 775 N N . PRO A 1 99 ? -9.017 11.011 -5.467 1.00 97.88 99 PRO A N 1
ATOM 776 C CA . PRO A 1 99 ? -7.681 10.975 -4.893 1.00 97.88 99 PRO A CA 1
ATOM 777 C C . PRO A 1 99 ? -7.734 11.243 -3.387 1.00 97.88 99 PRO A C 1
ATOM 779 O O . PRO A 1 99 ? -8.479 12.110 -2.925 1.00 97.88 99 PRO A O 1
ATOM 782 N N . VAL A 1 100 ? -6.904 10.525 -2.633 1.00 98.31 100 VAL A N 1
ATOM 783 C CA . VAL A 1 100 ? -6.597 10.826 -1.232 1.00 98.31 100 VAL A CA 1
ATOM 784 C C . VAL A 1 100 ? -5.245 11.547 -1.232 1.00 98.31 100 VAL A C 1
ATOM 786 O O . VAL A 1 100 ? -4.217 10.889 -1.405 1.00 98.31 100 VAL A O 1
ATOM 789 N N . PRO A 1 101 ? -5.222 12.889 -1.129 1.00 96.88 101 PRO A N 1
ATOM 790 C CA . PRO A 1 101 ? -3.989 13.659 -1.252 1.00 96.88 101 PRO A CA 1
ATOM 791 C C . PRO A 1 101 ? -3.122 13.514 -0.005 1.00 96.88 101 PRO A C 1
ATOM 793 O O . PRO A 1 101 ? -3.650 13.427 1.107 1.00 96.88 101 PRO A O 1
ATOM 796 N N . PHE A 1 102 ? -1.802 13.579 -0.183 1.00 97.31 102 PHE A N 1
ATOM 797 C CA . PHE A 1 102 ? -0.884 13.652 0.945 1.00 97.31 102 PHE A CA 1
ATOM 798 C C . PHE A 1 102 ? -1.133 14.916 1.766 1.00 97.31 102 PHE A C 1
ATOM 800 O O . PHE A 1 102 ? -1.241 16.024 1.238 1.00 97.31 102 PHE A O 1
ATOM 807 N N . LYS A 1 103 ? -1.152 14.748 3.086 1.00 96.94 103 LYS A N 1
ATOM 808 C CA . LYS A 1 103 ? -1.250 15.842 4.046 1.00 96.94 103 LYS A CA 1
ATOM 809 C C . LYS A 1 103 ? -0.175 15.676 5.095 1.00 96.94 103 LYS A C 1
ATOM 811 O O . LYS A 1 103 ? -0.215 14.757 5.911 1.00 96.94 103 LYS A O 1
ATOM 816 N N . ARG A 1 104 ? 0.782 16.597 5.098 1.00 96.31 104 ARG A N 1
ATOM 817 C CA . ARG A 1 104 ? 1.879 16.605 6.073 1.00 96.31 104 ARG A CA 1
ATOM 818 C C . ARG A 1 104 ? 1.372 16.666 7.514 1.00 96.31 104 ARG A C 1
ATOM 820 O O . ARG A 1 104 ? 2.026 16.140 8.404 1.00 96.31 104 ARG A O 1
ATOM 827 N N . GLU A 1 105 ? 0.236 17.315 7.743 1.00 97.12 105 GLU A N 1
ATOM 828 C CA . GLU A 1 105 ? -0.393 17.498 9.049 1.00 97.12 105 GLU A CA 1
ATOM 829 C C . GLU A 1 105 ? -0.995 16.217 9.634 1.00 97.12 105 GLU A C 1
ATOM 831 O O . GLU A 1 105 ? -1.181 16.158 10.853 1.00 97.12 105 GLU A O 1
ATOM 836 N N . ASP A 1 106 ? -1.232 15.192 8.813 1.00 98.19 106 ASP A N 1
ATOM 837 C CA . ASP A 1 106 ? -1.707 13.885 9.275 1.00 98.19 106 ASP A CA 1
ATOM 838 C C . ASP A 1 106 ? -0.584 13.054 9.918 1.00 98.19 106 ASP A C 1
ATOM 840 O O . ASP A 1 106 ? -0.841 12.008 10.510 1.00 98.19 106 ASP A O 1
ATOM 844 N N . PHE A 1 107 ? 0.659 13.539 9.859 1.00 98.38 107 PHE A N 1
ATOM 845 C CA . PHE A 1 107 ? 1.821 12.898 10.457 1.00 98.38 107 PHE A CA 1
ATOM 846 C C . PHE A 1 107 ? 2.333 13.674 11.673 1.00 98.38 107 PHE A C 1
ATOM 848 O O . PHE A 1 107 ? 2.296 14.908 11.740 1.00 98.38 107 PHE A O 1
ATOM 855 N N . ASP A 1 108 ? 2.796 12.920 12.660 1.00 98.12 108 ASP A N 1
ATOM 856 C CA . ASP A 1 108 ? 3.728 13.360 13.686 1.00 98.12 108 ASP A CA 1
ATOM 857 C C . ASP A 1 108 ? 5.144 13.022 13.201 1.00 98.12 108 ASP A C 1
ATOM 859 O O . ASP A 1 108 ? 5.417 11.880 12.833 1.00 98.12 108 ASP A O 1
ATOM 863 N N . TYR A 1 109 ? 6.027 14.018 13.155 1.00 97.81 109 TYR A N 1
ATOM 864 C CA . TYR A 1 109 ? 7.416 13.848 12.717 1.00 97.81 109 TYR A CA 1
ATOM 865 C C . TYR A 1 109 ? 8.355 13.500 13.879 1.00 97.81 109 TYR A C 1
ATOM 867 O O . TYR A 1 109 ? 9.559 13.339 13.663 1.00 97.81 109 TYR A O 1
ATOM 875 N N . GLY A 1 110 ? 7.829 13.384 15.100 1.00 96.88 110 GLY A N 1
ATOM 876 C CA . GLY A 1 110 ? 8.592 13.034 16.287 1.00 96.88 110 GLY A CA 1
ATOM 877 C C . GLY A 1 110 ? 9.705 14.042 16.564 1.00 96.88 110 GLY A C 1
ATOM 878 O O . GLY A 1 110 ? 9.506 15.258 16.518 1.00 96.88 110 GLY A O 1
ATOM 879 N N . LYS A 1 111 ? 10.908 13.538 16.837 1.00 97.19 111 LYS A N 1
ATOM 880 C CA . LYS A 1 111 ? 12.093 14.339 17.182 1.00 97.19 111 LYS A CA 1
ATOM 881 C C . LYS A 1 111 ? 12.831 14.907 15.968 1.00 97.19 111 LYS A C 1
ATOM 883 O O . LYS A 1 111 ? 13.901 15.489 16.131 1.00 97.19 111 LYS A O 1
ATOM 888 N N . ASN A 1 112 ? 12.293 14.745 14.761 1.00 96.81 112 ASN A N 1
ATOM 889 C CA . ASN A 1 112 ? 12.940 15.171 13.525 1.00 96.81 112 ASN A CA 1
ATOM 890 C C . ASN A 1 112 ? 12.820 16.687 13.280 1.00 96.81 112 ASN A C 1
ATOM 892 O O . ASN A 1 112 ? 12.215 17.127 12.302 1.00 96.81 112 ASN A O 1
ATOM 896 N N . SER A 1 113 ? 13.410 17.504 14.155 1.00 94.44 113 SER A N 1
ATOM 897 C CA . SER A 1 113 ? 13.359 18.971 14.061 1.00 94.44 113 SER A CA 1
ATOM 898 C C . SER A 1 113 ? 14.082 19.544 12.838 1.00 94.44 113 SER A C 1
ATOM 900 O O . SER A 1 113 ? 13.887 20.710 12.507 1.00 94.44 113 SER A O 1
ATOM 902 N N . GLN A 1 114 ? 14.929 18.750 12.179 1.00 95.06 114 GLN A N 1
ATOM 903 C CA . GLN A 1 114 ? 15.608 19.123 10.938 1.00 95.06 114 GLN A CA 1
ATOM 904 C C . GLN A 1 114 ? 14.678 19.122 9.719 1.00 95.06 114 GLN A C 1
ATOM 906 O O . GLN A 1 114 ? 14.996 19.766 8.723 1.00 95.06 114 GLN A O 1
ATOM 911 N N . LEU A 1 115 ? 13.560 18.389 9.773 1.00 96.69 115 LEU A N 1
ATOM 912 C CA . LEU A 1 115 ? 12.640 18.290 8.647 1.00 96.69 115 LEU A CA 1
ATOM 913 C C . LEU A 1 115 ? 11.861 19.593 8.469 1.00 96.69 115 LEU A C 1
ATOM 915 O O . LEU A 1 115 ? 11.386 20.203 9.426 1.00 96.69 115 LEU A O 1
ATOM 919 N N . SER A 1 116 ? 11.650 19.970 7.212 1.00 96.00 116 SER A N 1
ATOM 920 C CA . SER A 1 116 ? 10.871 21.132 6.797 1.00 96.00 116 SER A CA 1
ATOM 921 C C . SER A 1 116 ? 9.639 20.727 5.967 1.00 96.00 116 SER A C 1
ATOM 923 O O . SER A 1 116 ? 9.548 21.121 4.798 1.00 96.00 116 SER A O 1
ATOM 925 N N . PRO A 1 117 ? 8.629 20.029 6.542 1.00 94.62 117 PRO A N 1
ATOM 926 C CA . PRO A 1 117 ? 7.474 19.531 5.789 1.00 94.62 117 PRO A CA 1
ATOM 927 C C . PRO A 1 117 ? 6.728 20.584 4.965 1.00 94.62 117 PRO A C 1
ATOM 929 O O . PRO A 1 117 ? 6.159 20.285 3.918 1.00 94.62 117 PRO A O 1
ATOM 932 N N . GLY A 1 118 ? 6.740 21.842 5.417 1.00 94.44 118 GLY A N 1
ATOM 933 C CA . GLY A 1 118 ? 6.112 22.960 4.710 1.00 94.44 118 GLY A CA 1
ATOM 934 C C . GLY A 1 118 ? 6.696 23.260 3.323 1.00 94.44 118 GLY A C 1
ATOM 935 O O . GLY A 1 118 ? 6.057 23.984 2.566 1.00 94.44 118 GLY A O 1
ATOM 936 N N . LYS A 1 119 ? 7.873 22.719 2.974 1.00 93.69 119 LYS A N 1
ATOM 937 C CA . LYS A 1 119 ? 8.556 22.967 1.691 1.00 93.69 119 LYS A CA 1
ATOM 938 C C . LYS A 1 119 ? 8.329 21.883 0.634 1.00 93.69 119 LYS A C 1
ATOM 940 O O . LYS A 1 119 ? 8.726 22.087 -0.508 1.00 93.69 119 LYS A O 1
ATOM 945 N N . TRP A 1 120 ? 7.749 20.736 0.987 1.00 92.00 120 TRP A N 1
ATOM 946 C CA . TRP A 1 120 ? 7.753 19.570 0.093 1.00 92.00 120 TRP A CA 1
ATOM 947 C C . TRP A 1 120 ? 6.619 19.532 -0.931 1.00 92.00 120 TRP A C 1
ATOM 949 O O . TRP A 1 120 ? 6.740 18.845 -1.940 1.00 92.00 120 TRP A O 1
ATOM 959 N N . GLY A 1 121 ? 5.517 20.241 -0.678 1.00 91.00 121 GLY A N 1
ATOM 960 C CA . GLY A 1 121 ? 4.278 20.029 -1.427 1.00 91.00 121 GLY A CA 1
ATOM 961 C C . GLY A 1 121 ? 3.688 18.638 -1.158 1.00 91.00 121 GLY A C 1
ATOM 962 O O . GLY A 1 121 ? 3.766 18.134 -0.037 1.00 91.00 121 GLY A O 1
ATOM 963 N N . ASP A 1 122 ? 3.086 18.033 -2.182 1.00 92.25 122 ASP A N 1
ATOM 964 C CA . ASP A 1 122 ? 2.587 16.655 -2.133 1.00 92.25 122 ASP A CA 1
ATOM 965 C C . ASP A 1 122 ? 3.715 15.684 -2.510 1.00 92.25 122 ASP A C 1
ATOM 967 O O . ASP A 1 122 ? 4.075 15.549 -3.681 1.00 92.25 122 ASP A O 1
ATOM 971 N N . VAL A 1 123 ? 4.291 15.021 -1.504 1.00 93.94 123 VAL A N 1
ATOM 972 C CA . VAL A 1 123 ? 5.291 13.961 -1.718 1.00 93.94 123 VAL A CA 1
ATOM 973 C C . VAL A 1 123 ? 4.650 12.603 -2.001 1.00 93.94 123 VAL A C 1
ATOM 975 O O . VAL A 1 123 ? 5.338 11.699 -2.462 1.00 93.94 123 VAL A O 1
ATOM 978 N N . GLY A 1 124 ? 3.351 12.448 -1.750 1.00 95.00 124 GLY A N 1
ATOM 979 C CA . GLY A 1 124 ? 2.630 11.183 -1.796 1.00 95.00 124 GLY A CA 1
ATOM 980 C C . GLY A 1 124 ? 2.861 10.285 -0.577 1.00 95.00 124 GLY A C 1
ATOM 981 O O . GLY A 1 124 ? 3.432 10.679 0.440 1.00 95.00 124 GLY A O 1
ATOM 982 N N . TYR A 1 125 ? 2.398 9.040 -0.681 1.00 97.88 125 TYR A N 1
ATOM 983 C CA . TYR A 1 125 ? 2.489 8.042 0.387 1.00 97.88 125 TYR A CA 1
ATOM 984 C C . TYR A 1 125 ? 3.425 6.897 0.001 1.00 97.88 125 TYR A C 1
ATOM 986 O O . TYR A 1 125 ? 3.532 6.540 -1.168 1.00 97.88 125 TYR A O 1
ATOM 994 N N . ALA A 1 126 ? 4.072 6.267 0.979 1.00 97.62 126 ALA A N 1
ATOM 995 C CA . ALA A 1 126 ? 4.859 5.051 0.748 1.00 97.62 126 ALA A CA 1
ATOM 996 C C . ALA A 1 126 ? 3.983 3.801 0.573 1.00 97.62 126 ALA A C 1
ATOM 998 O O . ALA A 1 126 ? 4.390 2.824 -0.055 1.00 97.62 126 ALA A O 1
ATOM 999 N N . GLY A 1 127 ? 2.788 3.830 1.156 1.00 98.44 127 GLY A N 1
ATOM 1000 C CA . GLY A 1 127 ? 1.873 2.705 1.264 1.00 98.44 127 GLY A CA 1
ATOM 1001 C C . GLY A 1 127 ? 0.772 3.018 2.268 1.00 98.44 127 GLY A C 1
ATOM 1002 O O . GLY A 1 127 ? 0.659 4.149 2.754 1.00 98.44 127 GLY A O 1
ATOM 1003 N N . PHE A 1 128 ? -0.012 2.009 2.625 1.00 98.88 128 PHE A N 1
ATOM 1004 C CA . PHE A 1 128 ? -1.072 2.156 3.618 1.00 98.88 128 PHE A CA 1
ATOM 1005 C C . PHE A 1 128 ? -1.242 0.897 4.461 1.00 98.88 128 PHE A C 1
ATOM 1007 O O . PHE A 1 128 ? -0.723 -0.178 4.149 1.00 98.88 128 PHE A O 1
ATOM 1014 N N . ARG A 1 129 ? -2.003 1.056 5.537 1.00 98.81 129 ARG A N 1
ATOM 1015 C CA . ARG A 1 129 ? -2.447 -0.020 6.410 1.00 98.81 129 ARG A CA 1
ATOM 1016 C C . ARG A 1 129 ? -3.914 0.139 6.756 1.00 98.81 129 ARG A C 1
ATOM 1018 O O . ARG A 1 129 ? -4.375 1.248 7.035 1.00 98.81 129 ARG A O 1
ATOM 1025 N N . ALA A 1 130 ? -4.627 -0.974 6.725 1.00 98.81 130 ALA A N 1
ATOM 1026 C CA . ALA A 1 130 ? -6.018 -1.060 7.120 1.00 98.81 130 ALA A CA 1
ATOM 1027 C C . ALA A 1 130 ? -6.114 -1.517 8.573 1.00 98.81 130 ALA A C 1
ATOM 1029 O O . ALA A 1 130 ? -5.356 -2.387 9.002 1.00 98.81 130 ALA A O 1
ATOM 1030 N N . HIS A 1 131 ? -7.069 -0.950 9.298 1.00 98.75 131 HIS A N 1
ATOM 1031 C CA . HIS A 1 131 ? -7.404 -1.328 10.661 1.00 98.75 131 HIS A CA 1
ATOM 1032 C C . HIS A 1 131 ? -8.855 -1.787 10.740 1.00 98.75 131 HIS A C 1
ATOM 1034 O O . HIS A 1 131 ? -9.708 -1.265 10.019 1.00 98.75 131 HIS A O 1
ATOM 1040 N N . TYR A 1 132 ? -9.127 -2.744 11.621 1.00 98.56 132 TYR A N 1
ATOM 1041 C CA . TYR A 1 132 ? -10.451 -3.322 11.850 1.00 98.56 132 TYR A CA 1
ATOM 1042 C C . TYR A 1 132 ? -10.560 -3.807 13.301 1.00 98.56 132 TYR A C 1
ATOM 1044 O O . TYR A 1 132 ? -9.544 -4.075 13.936 1.00 98.56 132 TYR A O 1
ATOM 1052 N N . HIS A 1 133 ? -11.776 -3.939 13.831 1.00 97.19 133 HIS A N 1
ATOM 1053 C CA . HIS A 1 133 ? -12.029 -4.584 15.127 1.00 97.19 133 HIS A CA 1
ATOM 1054 C C . HIS A 1 133 ? -11.768 -6.094 15.034 1.00 97.19 133 HIS A C 1
ATOM 1056 O O . HIS A 1 133 ? -12.692 -6.897 14.914 1.00 97.19 133 HIS A O 1
ATOM 1062 N N . LEU A 1 134 ? -10.492 -6.474 14.991 1.00 96.56 134 LEU A N 1
ATOM 1063 C CA . LEU A 1 134 ? -10.061 -7.840 14.718 1.00 96.56 134 LEU A CA 1
ATOM 1064 C C . LEU A 1 134 ? -10.091 -8.691 15.988 1.00 96.56 134 LEU A C 1
ATOM 1066 O O . LEU A 1 134 ? -10.534 -9.837 15.947 1.00 96.56 134 LEU A O 1
ATOM 1070 N N . ASN A 1 135 ? -9.645 -8.118 17.109 1.00 97.00 135 ASN A N 1
ATOM 1071 C CA . ASN A 1 135 ? -9.562 -8.819 18.389 1.00 97.00 135 ASN A CA 1
ATOM 1072 C C . ASN A 1 135 ? -10.708 -8.457 19.343 1.00 97.00 135 ASN A C 1
ATOM 1074 O O . ASN A 1 135 ? -11.122 -9.290 20.148 1.00 97.00 135 ASN A O 1
ATOM 1078 N N . ASN A 1 136 ? -11.202 -7.213 19.303 1.00 94.56 136 ASN A N 1
ATOM 1079 C CA . ASN A 1 136 ? -12.340 -6.753 20.106 1.00 94.56 136 ASN A CA 1
ATOM 1080 C C . ASN A 1 136 ? -12.967 -5.458 19.555 1.00 94.56 136 ASN A C 1
ATOM 1082 O O . ASN A 1 136 ? -12.364 -4.740 18.762 1.00 94.56 136 ASN A O 1
ATOM 1086 N N . ASP A 1 137 ? -14.144 -5.103 20.071 1.00 93.31 137 ASP A N 1
ATOM 1087 C CA . ASP A 1 137 ? -14.919 -3.939 19.612 1.00 93.31 137 ASP A CA 1
ATOM 1088 C C . ASP A 1 137 ? -14.428 -2.583 20.160 1.00 93.31 137 ASP A C 1
ATOM 1090 O O . ASP A 1 137 ? -14.960 -1.534 19.801 1.00 93.31 137 ASP A O 1
ATOM 1094 N N . LYS A 1 138 ? -13.427 -2.557 21.053 1.00 93.12 138 LYS A N 1
ATOM 1095 C CA . LYS A 1 138 ? -12.935 -1.310 21.676 1.00 93.12 138 LYS A CA 1
ATOM 1096 C C . LYS A 1 138 ? -11.794 -0.670 20.895 1.00 93.12 138 LYS A C 1
ATOM 1098 O O . LYS A 1 138 ? -11.604 0.542 20.976 1.00 93.12 138 LYS A O 1
ATOM 1103 N N . TYR A 1 139 ? -11.021 -1.475 20.175 1.00 93.75 139 TYR A N 1
ATOM 1104 C CA . TYR A 1 139 ? -9.840 -1.035 19.443 1.00 93.75 139 TYR A CA 1
ATOM 1105 C C . TYR A 1 139 ? -9.838 -1.622 18.036 1.00 93.75 139 TYR A C 1
ATOM 1107 O O . TYR A 1 139 ? -10.247 -2.762 17.843 1.00 93.75 139 TYR A O 1
ATOM 1115 N N . LYS A 1 140 ? -9.395 -0.832 17.056 1.00 97.44 140 LYS A N 1
ATOM 1116 C CA . LYS A 1 140 ? -9.170 -1.318 15.697 1.00 97.44 140 LYS A CA 1
ATOM 1117 C C . LYS A 1 140 ? -7.707 -1.689 15.555 1.00 97.44 140 LYS A C 1
ATOM 1119 O O . LYS A 1 140 ? -6.847 -0.812 15.484 1.00 97.44 140 LYS A O 1
ATOM 1124 N N . ASP A 1 141 ? -7.455 -2.985 15.542 1.00 97.56 141 ASP A N 1
ATOM 1125 C CA . ASP A 1 141 ? -6.144 -3.564 15.315 1.00 97.56 141 ASP A CA 1
ATOM 1126 C C . ASP A 1 141 ? -5.700 -3.332 13.870 1.00 97.56 141 ASP A C 1
ATOM 1128 O O . ASP A 1 141 ? -6.525 -3.210 12.961 1.00 97.56 141 ASP A O 1
ATOM 1132 N N . GLU A 1 142 ? -4.388 -3.297 13.645 1.00 97.81 142 GLU A N 1
ATOM 1133 C CA . GLU A 1 142 ? -3.851 -3.360 12.290 1.00 97.81 142 GLU A CA 1
ATOM 1134 C C . GLU A 1 142 ? -4.208 -4.725 11.680 1.00 97.81 142 GLU A C 1
ATOM 1136 O O . GLU A 1 142 ? -3.987 -5.767 12.289 1.00 97.81 142 GLU A O 1
ATOM 1141 N N . LEU A 1 143 ? -4.799 -4.709 10.490 1.00 98.44 143 LEU A N 1
ATOM 1142 C CA . LEU A 1 143 ? -5.323 -5.890 9.806 1.00 98.44 143 LEU A CA 1
ATOM 1143 C C . LEU A 1 143 ? -4.481 -6.249 8.585 1.00 98.44 143 LEU A C 1
ATOM 1145 O O . LEU A 1 143 ? -4.223 -7.423 8.329 1.00 98.44 143 LEU A O 1
ATOM 1149 N N . ALA A 1 144 ? -4.124 -5.245 7.787 1.00 98.56 144 ALA A N 1
ATOM 1150 C CA . ALA A 1 144 ? -3.429 -5.435 6.524 1.00 98.56 144 ALA A CA 1
ATOM 1151 C C . ALA A 1 144 ? -2.477 -4.276 6.246 1.00 98.56 144 ALA A C 1
ATOM 1153 O O . ALA A 1 144 ? -2.810 -3.124 6.517 1.00 98.56 144 ALA A O 1
ATOM 1154 N N . VAL A 1 145 ? -1.328 -4.572 5.645 1.00 98.62 145 VAL A N 1
ATOM 1155 C CA . VAL A 1 145 ? -0.302 -3.599 5.248 1.00 98.62 145 VAL A CA 1
ATOM 1156 C C . VAL A 1 145 ? 0.059 -3.823 3.790 1.00 98.62 145 VAL A C 1
ATOM 1158 O O . VAL A 1 145 ? 0.400 -4.940 3.412 1.00 98.62 145 VAL A O 1
ATOM 1161 N N . PHE A 1 146 ? 0.061 -2.749 3.004 1.00 98.69 146 PHE A N 1
ATOM 1162 C CA . PHE A 1 146 ? 0.581 -2.707 1.637 1.00 98.69 146 PHE A CA 1
ATOM 1163 C C . PHE A 1 146 ? 1.730 -1.696 1.599 1.00 98.69 146 PHE A C 1
ATOM 1165 O O . PHE A 1 146 ? 1.498 -0.485 1.669 1.00 98.69 146 PHE A O 1
ATOM 1172 N N . LEU A 1 147 ? 2.972 -2.186 1.546 1.00 97.75 147 LEU A N 1
ATOM 1173 C CA . LEU A 1 147 ? 4.170 -1.349 1.654 1.00 97.75 147 LEU A CA 1
ATOM 1174 C C . LEU A 1 147 ? 5.386 -2.015 1.000 1.00 97.75 147 LEU A C 1
ATOM 1176 O O . LEU A 1 147 ? 5.792 -3.105 1.396 1.00 97.75 147 LEU A O 1
ATOM 1180 N N . GLY A 1 148 ? 6.020 -1.292 0.072 1.00 95.31 148 GLY A N 1
ATOM 1181 C CA . GLY A 1 148 ? 7.233 -1.731 -0.622 1.00 95.31 148 GLY A CA 1
ATOM 1182 C C . GLY A 1 148 ? 6.947 -2.709 -1.764 1.00 95.31 148 GLY A C 1
ATOM 1183 O O . GLY A 1 148 ? 6.217 -3.678 -1.593 1.00 95.31 148 GLY A O 1
ATOM 1184 N N . ALA A 1 149 ? 7.536 -2.448 -2.938 1.00 96.56 149 ALA A N 1
ATOM 1185 C CA . ALA A 1 149 ? 7.302 -3.194 -4.180 1.00 96.56 149 ALA A CA 1
ATOM 1186 C C . ALA A 1 149 ? 5.826 -3.633 -4.328 1.00 96.56 149 ALA A C 1
ATOM 1188 O O . ALA A 1 149 ? 4.936 -2.781 -4.314 1.00 96.56 149 ALA A O 1
ATOM 1189 N N . SER A 1 150 ? 5.557 -4.927 -4.500 1.00 98.12 150 SER A N 1
ATOM 1190 C CA . SER A 1 150 ? 4.208 -5.505 -4.533 1.00 98.12 150 SER A CA 1
ATOM 1191 C C . SER A 1 150 ? 3.901 -6.326 -3.277 1.00 98.12 150 SER A C 1
ATOM 1193 O O . SER A 1 150 ? 3.065 -7.227 -3.313 1.00 98.12 150 SER A O 1
ATOM 1195 N N . TYR A 1 151 ? 4.586 -6.049 -2.164 1.00 98.00 151 TYR A N 1
ATOM 1196 C CA . TYR A 1 151 ? 4.396 -6.790 -0.924 1.00 98.00 151 TYR A CA 1
ATOM 1197 C C . TYR A 1 151 ? 3.143 -6.348 -0.185 1.00 98.00 151 TYR A C 1
ATOM 1199 O O . TYR A 1 151 ? 2.807 -5.161 -0.115 1.00 98.00 151 TYR A O 1
ATOM 1207 N N . PHE A 1 152 ? 2.513 -7.324 0.457 1.00 98.38 152 PHE A N 1
ATOM 1208 C CA . PHE A 1 152 ? 1.487 -7.078 1.450 1.00 98.38 152 PHE A CA 1
ATOM 1209 C C . PHE A 1 152 ? 1.529 -8.123 2.563 1.00 98.38 152 PHE A C 1
ATOM 1211 O O . PHE A 1 152 ? 2.083 -9.217 2.412 1.00 98.38 152 PHE A O 1
ATOM 1218 N N . ARG A 1 153 ? 0.968 -7.763 3.713 1.00 97.94 153 ARG A N 1
ATOM 1219 C CA . ARG A 1 153 ? 0.838 -8.632 4.886 1.00 97.94 153 ARG A CA 1
ATOM 1220 C C . ARG A 1 153 ? -0.560 -8.492 5.451 1.00 97.94 153 ARG A C 1
ATOM 1222 O O . ARG A 1 153 ? -1.151 -7.421 5.342 1.00 97.94 153 ARG A O 1
ATOM 1229 N N . VAL A 1 154 ? -1.048 -9.550 6.081 1.00 97.69 154 VAL A N 1
ATOM 1230 C CA . VAL A 1 154 ? -2.328 -9.557 6.790 1.00 97.69 154 VAL A CA 1
ATOM 1231 C C . VAL A 1 154 ? -2.193 -10.283 8.121 1.00 97.69 154 VAL A C 1
ATOM 1233 O O . VAL A 1 154 ? -1.305 -11.123 8.274 1.00 97.69 154 VAL A O 1
ATOM 1236 N N . LEU A 1 155 ? -3.068 -9.953 9.065 1.00 98.06 155 LEU A N 1
ATOM 1237 C CA . LEU A 1 155 ? -3.175 -10.604 10.367 1.00 98.06 155 LEU A CA 1
ATOM 1238 C C . LEU A 1 155 ? -4.558 -11.225 10.527 1.00 98.06 155 LEU A C 1
ATOM 1240 O O . LEU A 1 155 ? -5.567 -10.576 10.251 1.00 98.06 155 LEU A O 1
ATOM 1244 N N . GLY A 1 156 ? -4.604 -12.473 10.986 1.00 97.62 156 GLY A N 1
ATOM 1245 C CA . GLY A 1 156 ? -5.775 -13.030 11.657 1.00 97.62 156 GLY A CA 1
ATOM 1246 C C . GLY A 1 156 ? -5.847 -12.573 13.116 1.00 97.62 156 GLY A C 1
ATOM 1247 O O . GLY A 1 156 ? -4.896 -11.999 13.658 1.00 97.62 156 GLY A O 1
ATOM 1248 N N . ALA A 1 157 ? -6.978 -12.825 13.768 1.00 97.31 157 ALA A N 1
ATOM 1249 C CA . ALA A 1 157 ? -7.165 -12.467 15.168 1.00 97.31 157 ALA A CA 1
ATOM 1250 C C . ALA A 1 157 ? -6.109 -13.127 16.069 1.00 97.31 157 ALA A C 1
ATOM 1252 O O . ALA A 1 157 ? -5.801 -14.311 15.943 1.00 97.31 157 ALA A O 1
ATOM 1253 N N . ASN A 1 158 ? -5.572 -12.340 17.001 1.00 96.44 158 ASN A N 1
ATOM 1254 C CA . ASN A 1 158 ? -4.518 -12.698 17.951 1.00 96.44 158 ASN A CA 1
ATOM 1255 C C . ASN A 1 158 ? -3.189 -13.142 17.310 1.00 96.44 158 ASN A C 1
ATOM 1257 O O . ASN A 1 158 ? -2.388 -13.816 17.959 1.00 96.44 158 ASN A O 1
ATOM 1261 N N . GLN A 1 159 ? -2.935 -12.768 16.053 1.00 96.44 159 GLN A N 1
ATOM 1262 C CA . GLN A 1 159 ? -1.674 -13.056 15.370 1.00 96.44 159 GLN A CA 1
ATOM 1263 C C . GLN A 1 159 ? -0.717 -11.859 15.387 1.00 96.44 159 GLN A C 1
ATOM 1265 O O . GLN A 1 159 ? -1.114 -10.700 15.503 1.00 96.44 159 GLN A O 1
ATOM 1270 N N . HIS A 1 160 ? 0.569 -12.157 15.206 1.00 94.06 160 HIS A N 1
ATOM 1271 C CA . HIS A 1 160 ? 1.623 -11.179 14.944 1.00 94.06 160 HIS A CA 1
ATOM 1272 C C . HIS A 1 160 ? 2.175 -11.377 13.533 1.00 94.06 160 HIS A C 1
ATOM 1274 O O . HIS A 1 160 ? 2.109 -12.478 12.984 1.00 94.06 160 HIS A O 1
ATOM 1280 N N . TYR A 1 161 ? 2.757 -10.328 12.944 1.00 91.19 161 TYR A N 1
ATOM 1281 C CA . TYR A 1 161 ? 3.329 -10.454 11.606 1.00 91.19 161 TYR A CA 1
ATOM 1282 C C . TYR A 1 161 ? 4.488 -11.444 11.588 1.00 91.19 161 TYR A C 1
ATOM 1284 O O . TYR A 1 161 ? 5.458 -11.295 12.329 1.00 91.19 161 TYR A O 1
ATOM 1292 N N . GLY A 1 162 ? 4.401 -12.392 10.659 1.00 92.25 162 GLY A N 1
ATOM 1293 C CA . GLY A 1 162 ? 5.510 -13.239 10.239 1.00 92.25 162 GLY A CA 1
ATOM 1294 C C . GLY A 1 162 ? 5.788 -13.035 8.754 1.00 92.25 162 GLY A C 1
ATOM 1295 O O . GLY A 1 162 ? 6.583 -12.181 8.362 1.00 92.25 162 GLY A O 1
ATOM 1296 N N . LEU A 1 163 ? 5.111 -13.827 7.924 1.00 93.06 163 LEU A N 1
ATOM 1297 C CA . LEU A 1 163 ? 5.324 -13.867 6.479 1.00 93.06 163 LEU A CA 1
ATOM 1298 C C . LEU A 1 163 ? 4.726 -12.652 5.751 1.00 93.06 163 LEU A C 1
ATOM 1300 O O . LEU A 1 163 ? 3.869 -11.932 6.263 1.00 93.06 163 LEU A O 1
ATOM 1304 N N . SER A 1 164 ? 5.198 -12.435 4.525 1.00 95.88 164 SER A N 1
ATOM 1305 C CA . SER A 1 164 ? 4.611 -11.495 3.566 1.00 95.88 164 SER A CA 1
ATOM 1306 C C . SER A 1 164 ? 4.222 -12.234 2.296 1.00 95.88 164 SER A C 1
ATOM 1308 O O . SER A 1 164 ? 4.925 -13.155 1.883 1.00 95.88 164 SER A O 1
ATOM 1310 N N . ALA A 1 165 ? 3.150 -11.780 1.661 1.00 97.31 165 ALA A N 1
ATOM 1311 C CA . ALA A 1 165 ? 2.808 -12.139 0.295 1.00 97.31 165 ALA A CA 1
ATOM 1312 C C . ALA A 1 165 ? 3.346 -11.076 -0.676 1.00 97.31 165 ALA A C 1
ATOM 1314 O O . ALA A 1 165 ? 3.728 -9.973 -0.267 1.00 97.31 165 ALA A O 1
ATOM 1315 N N . ARG A 1 166 ? 3.384 -11.412 -1.965 1.00 97.12 166 ARG A N 1
ATOM 1316 C CA . ARG A 1 166 ? 3.725 -10.495 -3.059 1.00 97.12 166 ARG A CA 1
ATOM 1317 C C . ARG A 1 166 ? 2.659 -10.601 -4.136 1.00 97.12 166 ARG A C 1
ATOM 1319 O O . ARG A 1 166 ? 2.097 -11.672 -4.315 1.00 97.12 166 ARG A O 1
ATOM 1326 N N . GLY A 1 167 ? 2.404 -9.516 -4.860 1.00 97.25 167 GLY A N 1
ATOM 1327 C CA . GLY A 1 167 ? 1.533 -9.559 -6.035 1.00 97.25 167 GLY A CA 1
ATOM 1328 C C . GLY A 1 167 ? 2.141 -10.376 -7.176 1.00 97.25 167 GLY A C 1
ATOM 1329 O O . GLY A 1 167 ? 1.424 -11.089 -7.867 1.00 97.25 167 GLY A O 1
ATOM 1330 N N . LEU A 1 168 ? 3.460 -10.269 -7.367 1.00 98.31 168 LEU A N 1
ATOM 1331 C CA . LEU A 1 168 ? 4.191 -11.010 -8.390 1.00 98.31 168 LEU A CA 1
ATOM 1332 C C . LEU A 1 168 ? 5.676 -11.097 -8.034 1.00 98.31 168 LEU A C 1
ATOM 1334 O O . LEU A 1 168 ? 6.258 -10.120 -7.552 1.00 98.31 168 LEU A O 1
ATOM 1338 N N . ALA A 1 169 ? 6.302 -12.232 -8.335 1.00 97.56 169 ALA A N 1
ATOM 1339 C CA . ALA A 1 169 ? 7.754 -12.371 -8.333 1.00 97.56 169 ALA A CA 1
ATOM 1340 C C . ALA A 1 169 ? 8.258 -12.778 -9.725 1.00 97.56 169 ALA A C 1
ATOM 1342 O O . ALA A 1 169 ? 7.664 -13.639 -10.380 1.00 97.56 169 ALA A O 1
ATOM 1343 N N . ILE A 1 170 ? 9.341 -12.144 -10.178 1.00 98.06 170 ILE A N 1
ATOM 1344 C CA . ILE A 1 170 ? 9.936 -12.365 -11.499 1.00 98.06 170 ILE A CA 1
ATOM 1345 C C . ILE A 1 170 ? 11.418 -12.674 -11.322 1.00 98.06 170 ILE A C 1
ATOM 1347 O O . ILE A 1 170 ? 12.136 -11.913 -10.674 1.00 98.06 170 ILE A O 1
ATOM 1351 N N . ASP A 1 171 ? 11.879 -13.757 -11.943 1.00 97.19 171 ASP A N 1
ATOM 1352 C CA . ASP A 1 171 ? 13.296 -14.135 -11.990 1.00 97.19 171 ASP A CA 1
ATOM 1353 C C . ASP A 1 171 ? 13.960 -14.249 -10.605 1.00 97.19 171 ASP A C 1
ATOM 1355 O O . ASP A 1 171 ? 15.152 -13.980 -10.454 1.00 97.19 171 ASP A O 1
ATOM 1359 N N . THR A 1 172 ? 13.205 -14.690 -9.589 1.00 95.19 172 THR A N 1
ATOM 1360 C CA . THR A 1 172 ? 13.743 -14.971 -8.241 1.00 95.19 172 THR A CA 1
ATOM 1361 C C . THR A 1 172 ? 14.830 -16.045 -8.281 1.00 95.19 172 THR A C 1
ATOM 1363 O O . THR A 1 172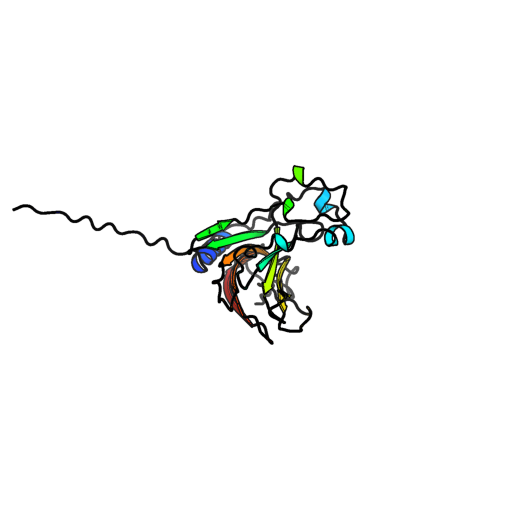 ? 15.750 -16.045 -7.465 1.00 95.19 172 THR A O 1
ATOM 1366 N N . VAL A 1 173 ? 14.737 -16.943 -9.266 1.00 91.38 173 VAL A N 1
ATOM 1367 C CA . VAL A 1 173 ? 15.765 -17.905 -9.665 1.00 91.38 173 VAL A CA 1
ATOM 1368 C C . VAL A 1 173 ? 15.843 -17.978 -11.194 1.00 91.38 173 VAL A C 1
ATOM 1370 O O . VAL A 1 173 ? 14.871 -17.686 -11.894 1.00 91.38 173 VAL A O 1
ATOM 1373 N N . GLY A 1 174 ? 16.996 -18.394 -11.726 1.00 77.25 174 GLY A N 1
ATOM 1374 C CA . GLY A 1 174 ? 17.153 -18.736 -13.148 1.00 77.25 174 GLY A CA 1
ATOM 1375 C C . GLY A 1 174 ? 17.225 -17.562 -14.139 1.00 77.25 174 GLY A C 1
ATOM 1376 O O . GLY A 1 174 ? 17.330 -17.812 -15.337 1.00 77.25 174 GLY A O 1
ATOM 1377 N N . GLY A 1 175 ? 17.199 -16.305 -13.673 1.00 85.25 175 GLY A N 1
ATOM 1378 C CA . GLY A 1 175 ? 17.389 -15.093 -14.486 1.00 85.25 175 GLY A CA 1
ATOM 1379 C C . GLY A 1 175 ? 18.720 -14.368 -14.229 1.00 85.25 175 GLY A C 1
ATOM 1380 O O . GLY A 1 175 ? 19.584 -14.857 -13.505 1.00 85.25 175 GLY A O 1
ATOM 1381 N N . LYS A 1 176 ? 18.892 -13.170 -14.816 1.00 87.19 176 LYS A N 1
ATOM 1382 C CA . LYS A 1 176 ? 20.079 -12.307 -14.584 1.00 87.19 176 LYS A CA 1
ATOM 1383 C C . LYS A 1 176 ? 20.051 -11.584 -13.227 1.00 87.19 176 LYS A C 1
ATOM 1385 O O . LYS A 1 176 ? 21.064 -11.027 -12.818 1.00 87.19 176 LYS A O 1
ATOM 1390 N N . GLY A 1 177 ? 18.894 -11.571 -12.572 1.00 93.38 177 GLY A N 1
ATOM 1391 C CA . GLY A 1 177 ? 18.635 -10.937 -11.286 1.00 93.38 177 GLY A CA 1
ATOM 1392 C C . GLY A 1 177 ? 17.131 -10.839 -11.042 1.00 93.38 177 GLY A C 1
ATOM 1393 O O . GLY A 1 177 ? 16.355 -10.799 -11.999 1.00 93.38 177 GLY A O 1
ATOM 1394 N N . GLU A 1 178 ? 16.742 -10.805 -9.770 1.00 97.06 178 GLU A N 1
ATOM 1395 C CA . GLU A 1 178 ? 15.342 -10.671 -9.373 1.00 97.06 178 GLU A CA 1
ATOM 1396 C C . GLU A 1 178 ? 14.788 -9.308 -9.806 1.00 97.06 178 GLU A C 1
ATOM 1398 O O . GLU A 1 178 ? 15.393 -8.257 -9.572 1.00 97.06 178 GLU A O 1
ATOM 1403 N N . GLU A 1 179 ? 13.614 -9.328 -10.433 1.00 97.19 179 GLU A N 1
ATOM 1404 C CA . GLU A 1 179 ? 12.825 -8.133 -10.697 1.00 97.19 179 GLU A CA 1
ATOM 1405 C C . GLU A 1 179 ? 11.728 -8.015 -9.643 1.00 97.19 179 GLU A C 1
ATOM 1407 O O . GLU A 1 179 ? 11.045 -8.987 -9.320 1.00 97.19 179 GLU A O 1
ATOM 1412 N N . PHE A 1 180 ? 11.552 -6.800 -9.120 1.00 96.88 180 PHE A N 1
ATOM 1413 C CA . PHE A 1 180 ? 10.583 -6.491 -8.073 1.00 96.88 180 PHE A CA 1
ATOM 1414 C C . PHE A 1 180 ? 9.431 -5.650 -8.645 1.00 96.88 180 PHE A C 1
ATOM 1416 O O . PHE A 1 180 ? 9.514 -4.417 -8.652 1.00 96.88 180 PHE A O 1
ATOM 1423 N N . PRO A 1 181 ? 8.340 -6.273 -9.130 1.00 97.94 181 PRO A N 1
ATOM 1424 C CA . PRO A 1 181 ? 7.121 -5.563 -9.490 1.00 97.94 181 PRO A CA 1
ATOM 1425 C C . PRO A 1 181 ? 6.571 -4.747 -8.334 1.00 97.94 181 PRO A C 1
ATOM 1427 O O . PRO A 1 181 ? 6.608 -5.183 -7.181 1.00 97.94 181 PRO A O 1
ATOM 1430 N N . ARG A 1 182 ? 6.036 -3.567 -8.651 1.00 97.81 182 ARG A N 1
ATOM 1431 C CA . ARG A 1 182 ? 5.588 -2.586 -7.667 1.00 97.81 182 ARG A CA 1
ATOM 1432 C C . ARG A 1 182 ? 4.124 -2.231 -7.853 1.00 97.81 182 ARG A C 1
ATOM 1434 O O . ARG A 1 182 ? 3.715 -1.893 -8.961 1.00 97.81 182 ARG A O 1
ATOM 1441 N N . PHE A 1 183 ? 3.359 -2.199 -6.763 1.00 98.62 183 PHE A N 1
ATOM 1442 C CA . PHE A 1 183 ? 2.072 -1.507 -6.772 1.00 98.62 183 PHE A CA 1
ATOM 1443 C C . PHE A 1 183 ? 2.307 0.002 -6.824 1.00 98.62 183 PHE A C 1
ATOM 1445 O O . PHE A 1 183 ? 2.983 0.571 -5.971 1.00 98.62 183 PHE A O 1
ATOM 1452 N N . SER A 1 184 ? 1.793 0.639 -7.870 1.00 97.56 184 SER A N 1
ATOM 1453 C CA . SER A 1 184 ? 2.003 2.062 -8.156 1.00 97.56 184 SER A CA 1
ATOM 1454 C C . SER A 1 184 ? 0.814 2.933 -7.770 1.00 97.56 184 SER A C 1
ATOM 1456 O O . SER A 1 184 ? 0.984 4.119 -7.480 1.00 97.56 184 SER A O 1
ATOM 1458 N N . GLU A 1 185 ? -0.377 2.345 -7.744 1.00 98.69 185 GLU A N 1
ATOM 1459 C CA . GLU A 1 185 ? -1.621 3.031 -7.441 1.00 98.69 185 GLU A CA 1
ATOM 1460 C C . GLU A 1 185 ? -2.634 2.059 -6.849 1.00 98.69 185 GLU A C 1
ATOM 1462 O O . GLU A 1 185 ? -2.733 0.911 -7.292 1.00 98.69 185 GLU A O 1
ATOM 1467 N N . PHE A 1 186 ? -3.380 2.543 -5.862 1.00 98.88 186 PHE A N 1
ATOM 1468 C CA . PHE A 1 186 ? -4.450 1.820 -5.200 1.00 98.88 186 PHE A CA 1
ATOM 1469 C C . PHE A 1 186 ? -5.768 2.577 -5.310 1.00 98.88 186 PHE A C 1
ATOM 1471 O O . PHE A 1 186 ? -5.800 3.811 -5.276 1.00 98.88 186 PHE A O 1
ATOM 1478 N N . TRP A 1 187 ? -6.855 1.816 -5.373 1.00 98.81 187 TRP A N 1
ATOM 1479 C CA . TRP A 1 187 ? -8.217 2.306 -5.207 1.00 98.81 187 TRP A CA 1
ATOM 1480 C C . TRP A 1 187 ? -8.904 1.454 -4.158 1.00 98.81 187 TRP A C 1
ATOM 1482 O O . TRP A 1 187 ? -9.079 0.255 -4.364 1.00 98.81 187 TRP A O 1
ATOM 1492 N N . ILE A 1 188 ? -9.264 2.056 -3.031 1.00 98.81 188 ILE A N 1
ATOM 1493 C CA . ILE A 1 188 ? -9.912 1.348 -1.933 1.00 98.81 188 ILE A CA 1
ATOM 1494 C C . ILE A 1 188 ? -11.386 1.740 -1.896 1.00 98.81 188 ILE A C 1
ATOM 1496 O O . ILE A 1 188 ? -11.720 2.925 -1.831 1.00 98.81 188 ILE A O 1
ATOM 1500 N N . GLU A 1 189 ? -12.271 0.751 -1.954 1.00 98.44 189 GLU A N 1
ATOM 1501 C CA . GLU A 1 189 ? -13.709 0.989 -1.853 1.00 98.44 189 GLU A CA 1
ATOM 1502 C C . GLU A 1 189 ? -14.079 1.421 -0.434 1.00 98.44 189 GLU A C 1
ATOM 1504 O O . GLU A 1 189 ? -13.703 0.763 0.540 1.00 98.44 189 GLU A O 1
ATOM 1509 N N . ARG A 1 190 ? -14.832 2.523 -0.311 1.00 98.38 190 ARG A N 1
ATOM 1510 C CA . ARG A 1 190 ? -15.389 2.933 0.981 1.00 98.38 190 ARG A CA 1
ATOM 1511 C C . ARG A 1 190 ? -16.332 1.836 1.488 1.00 98.38 190 ARG A C 1
ATOM 1513 O O . ARG A 1 190 ? -17.330 1.562 0.817 1.00 98.38 190 ARG A O 1
ATOM 1520 N N . PRO A 1 191 ? -16.077 1.242 2.664 1.00 97.94 191 PRO A N 1
ATOM 1521 C CA . PRO A 1 191 ? -16.946 0.206 3.203 1.00 97.94 191 PRO A CA 1
ATOM 1522 C C . PRO A 1 191 ? -18.304 0.778 3.635 1.00 97.94 191 PRO A C 1
ATOM 1524 O O . PRO A 1 191 ? -18.419 1.939 4.029 1.00 97.94 191 PRO A O 1
ATOM 1527 N N . GLY A 1 192 ? -19.340 -0.061 3.618 1.00 97.81 192 GLY A N 1
ATOM 1528 C CA . GLY A 1 192 ? -20.587 0.217 4.335 1.00 97.81 192 GLY A CA 1
ATOM 1529 C C . GLY A 1 192 ? -20.392 0.193 5.857 1.00 97.81 192 GLY A C 1
ATOM 1530 O O . GLY A 1 192 ? -19.402 -0.338 6.362 1.00 97.81 192 GLY A O 1
ATOM 1531 N N . ALA A 1 193 ? -21.350 0.747 6.604 1.00 97.44 193 ALA A N 1
ATOM 1532 C CA . ALA A 1 193 ? -21.287 0.814 8.070 1.00 97.44 193 ALA A CA 1
ATOM 1533 C C . ALA A 1 193 ? -21.288 -0.570 8.754 1.00 97.44 193 ALA A C 1
ATOM 1535 O O . ALA A 1 193 ? -20.790 -0.714 9.868 1.00 97.44 193 ALA A O 1
ATOM 1536 N N . ASP A 1 194 ? -21.820 -1.590 8.086 1.00 96.75 194 ASP A N 1
ATOM 1537 C CA . ASP A 1 194 ? -21.914 -2.982 8.533 1.00 96.75 194 ASP A CA 1
ATOM 1538 C C . ASP A 1 194 ? -20.930 -3.919 7.807 1.00 96.75 194 ASP A C 1
ATOM 1540 O O . ASP A 1 194 ? -20.936 -5.132 8.043 1.00 96.75 194 ASP A O 1
ATOM 1544 N N . ALA A 1 195 ? -20.065 -3.366 6.948 1.00 98.00 195 ALA A N 1
ATOM 1545 C CA . ALA A 1 195 ? -19.165 -4.138 6.107 1.00 98.00 195 ALA A CA 1
ATOM 1546 C C . ALA A 1 195 ? -18.260 -5.067 6.924 1.00 98.00 195 ALA A C 1
ATOM 1548 O O . ALA A 1 195 ? -17.647 -4.679 7.922 1.00 98.00 195 ALA A O 1
ATOM 1549 N N . LYS A 1 196 ? -18.135 -6.302 6.436 1.00 98.06 196 LYS A N 1
ATOM 1550 C CA . LYS A 1 196 ? -17.239 -7.335 6.980 1.00 98.06 196 LYS A CA 1
ATOM 1551 C C . LYS A 1 196 ? -16.036 -7.601 6.087 1.00 98.06 196 LYS A C 1
ATOM 1553 O O . LYS A 1 196 ? -15.239 -8.480 6.380 1.00 98.06 196 LYS A O 1
ATOM 1558 N N . THR A 1 197 ? -15.908 -6.855 4.997 1.00 98.69 197 THR A N 1
ATOM 1559 C CA . THR A 1 197 ? -14.829 -7.005 4.028 1.00 98.69 197 THR A CA 1
ATOM 1560 C C . THR A 1 197 ? -14.317 -5.646 3.592 1.00 98.69 197 THR A C 1
ATOM 1562 O O . THR A 1 197 ? -15.081 -4.680 3.546 1.00 98.69 197 THR A O 1
ATOM 1565 N N . LEU A 1 198 ? -13.043 -5.596 3.217 1.00 98.81 198 LEU A N 1
ATOM 1566 C CA . LEU A 1 198 ? -12.433 -4.435 2.579 1.00 98.81 198 LEU A CA 1
ATOM 1567 C C . LEU A 1 198 ? -11.977 -4.812 1.169 1.00 98.81 198 LEU A C 1
ATOM 1569 O O . LEU A 1 198 ? -11.182 -5.740 1.010 1.00 98.81 198 LEU A O 1
ATOM 1573 N N . THR A 1 199 ? -12.457 -4.081 0.165 1.00 98.75 199 THR A N 1
ATOM 1574 C CA . THR A 1 199 ? -12.037 -4.255 -1.230 1.00 98.75 199 THR A CA 1
ATOM 1575 C C . THR A 1 199 ? -10.948 -3.244 -1.574 1.00 98.75 199 THR A C 1
ATOM 1577 O O . THR A 1 199 ? -11.143 -2.032 -1.469 1.00 98.75 199 THR A O 1
ATOM 1580 N N . VAL A 1 200 ? -9.794 -3.748 -2.004 1.00 98.81 200 VAL A N 1
ATOM 1581 C CA . VAL A 1 200 ? -8.646 -2.958 -2.458 1.00 98.81 200 VAL A CA 1
ATOM 1582 C C . VAL A 1 200 ? -8.339 -3.350 -3.895 1.00 98.81 200 VAL A C 1
ATOM 1584 O O . VAL A 1 200 ? -8.025 -4.507 -4.166 1.00 98.81 200 VAL A O 1
ATOM 1587 N N . HIS A 1 201 ? -8.342 -2.398 -4.817 1.00 98.81 201 HIS A N 1
ATOM 1588 C CA . HIS A 1 201 ? -7.777 -2.599 -6.143 1.00 98.81 201 HIS A CA 1
ATOM 1589 C C . HIS A 1 201 ? -6.378 -2.003 -6.245 1.00 98.81 201 HIS A C 1
ATOM 1591 O O . HIS A 1 201 ? -6.084 -0.989 -5.610 1.00 98.81 201 HIS A O 1
ATOM 1597 N N . ALA A 1 202 ? -5.527 -2.602 -7.078 1.00 98.81 202 ALA A N 1
ATOM 1598 C CA . ALA A 1 202 ? -4.169 -2.115 -7.295 1.00 98.81 202 ALA A CA 1
ATOM 1599 C C . ALA A 1 202 ? -3.730 -2.223 -8.758 1.00 98.81 202 ALA A C 1
ATOM 1601 O O . ALA A 1 202 ? -4.039 -3.199 -9.448 1.00 98.81 202 ALA A O 1
ATOM 1602 N N . LEU A 1 203 ? -2.958 -1.229 -9.199 1.00 98.88 203 LEU A N 1
ATOM 1603 C CA . LEU A 1 203 ? -2.211 -1.242 -10.454 1.00 98.88 203 LEU A CA 1
ATOM 1604 C C . LEU A 1 203 ? -0.739 -1.531 -10.162 1.00 98.88 203 LEU A C 1
ATOM 1606 O O . LEU A 1 203 ? -0.067 -0.771 -9.458 1.00 98.88 203 LEU A O 1
ATOM 1610 N N . MET A 1 204 ? -0.227 -2.609 -10.737 1.00 98.69 204 MET A N 1
ATOM 1611 C CA . MET A 1 204 ? 1.167 -3.017 -10.644 1.00 98.69 204 MET A CA 1
ATOM 1612 C C . MET A 1 204 ? 1.911 -2.678 -11.936 1.00 98.69 204 MET A C 1
ATOM 1614 O O . MET A 1 204 ? 1.388 -2.909 -13.026 1.00 98.69 204 MET A O 1
ATOM 1618 N N . ASP A 1 205 ? 3.141 -2.192 -11.812 1.00 98.50 205 ASP A N 1
ATOM 1619 C CA . ASP A 1 205 ? 4.058 -2.004 -12.938 1.00 98.50 205 ASP A CA 1
ATOM 1620 C C . ASP A 1 205 ? 5.477 -2.440 -12.550 1.00 98.50 205 ASP A C 1
ATOM 1622 O O . ASP A 1 205 ? 5.857 -2.467 -11.374 1.00 98.50 205 ASP A O 1
ATOM 1626 N N . SER A 1 206 ? 6.248 -2.842 -13.548 1.00 97.94 206 SER A N 1
ATOM 1627 C CA . SER A 1 206 ? 7.606 -3.378 -13.427 1.00 97.94 206 SER A CA 1
ATOM 1628 C C . SER A 1 206 ? 8.301 -3.277 -14.782 1.00 97.94 206 SER A C 1
ATOM 1630 O O . SER A 1 206 ? 7.591 -3.096 -15.761 1.00 97.94 206 SER A O 1
ATOM 1632 N N . PRO A 1 207 ? 9.630 -3.418 -14.923 1.00 97.81 207 PRO A N 1
ATOM 1633 C CA . PRO A 1 207 ? 10.295 -3.396 -16.227 1.00 97.81 207 PRO A CA 1
ATOM 1634 C C . PRO A 1 207 ? 9.720 -4.342 -17.288 1.00 97.81 207 PRO A C 1
ATOM 1636 O O . PRO A 1 207 ? 9.634 -3.950 -18.458 1.00 97.81 207 PRO A O 1
ATOM 1639 N N . ARG A 1 208 ? 9.278 -5.551 -16.926 1.00 98.00 208 ARG A N 1
ATOM 1640 C CA . ARG A 1 208 ? 8.846 -6.574 -17.901 1.00 98.00 208 ARG A CA 1
ATOM 1641 C C . ARG A 1 208 ? 7.399 -7.029 -17.760 1.00 98.00 208 ARG A C 1
ATOM 1643 O O . ARG A 1 208 ? 6.940 -7.791 -18.610 1.00 98.00 208 ARG A O 1
ATOM 1650 N N . ALA A 1 209 ? 6.655 -6.531 -16.778 1.00 98.44 209 ALA A N 1
ATOM 1651 C CA . ALA A 1 209 ? 5.237 -6.837 -16.618 1.00 98.44 209 ALA A CA 1
ATOM 1652 C C . ALA A 1 209 ? 4.456 -5.677 -15.992 1.00 98.44 209 ALA A C 1
ATOM 1654 O O . ALA A 1 209 ? 5.005 -4.873 -15.242 1.00 98.44 209 ALA A O 1
ATOM 1655 N N . SER A 1 210 ? 3.154 -5.646 -16.248 1.00 98.81 210 SER A N 1
ATOM 1656 C CA . SER A 1 210 ? 2.174 -4.850 -15.509 1.00 98.81 210 SER A CA 1
ATOM 1657 C C . SER A 1 210 ? 1.005 -5.740 -15.081 1.00 98.81 210 SER A C 1
ATOM 1659 O O . SER A 1 210 ? 0.858 -6.874 -15.549 1.00 98.81 210 SER A O 1
ATOM 1661 N N . GLY A 1 211 ? 0.161 -5.258 -14.171 1.00 98.62 211 GLY A N 1
ATOM 1662 C CA . GLY A 1 211 ? -0.979 -6.045 -13.720 1.00 98.62 211 GLY A CA 1
ATOM 1663 C C . GLY A 1 211 ? -2.060 -5.254 -13.005 1.00 98.62 211 GLY A C 1
ATOM 1664 O O . GLY A 1 211 ? -1.806 -4.194 -12.439 1.00 98.62 211 GLY A O 1
ATOM 1665 N N . ALA A 1 212 ? -3.267 -5.804 -13.026 1.00 98.81 212 ALA A N 1
ATOM 1666 C CA . ALA A 1 212 ? -4.427 -5.304 -12.304 1.00 98.81 212 ALA A CA 1
ATOM 1667 C C . ALA A 1 212 ? -4.855 -6.315 -11.245 1.00 98.81 212 ALA A C 1
ATOM 1669 O O . ALA A 1 212 ? -4.931 -7.513 -11.530 1.00 98.81 212 ALA A O 1
ATOM 1670 N N . TYR A 1 213 ? -5.145 -5.820 -10.045 1.00 98.81 213 TYR A N 1
ATOM 1671 C CA . TYR A 1 213 ? -5.465 -6.638 -8.881 1.00 98.81 213 TYR A CA 1
ATOM 1672 C C . TYR A 1 213 ? -6.756 -6.170 -8.218 1.00 98.81 213 TYR A C 1
ATOM 1674 O O . TYR A 1 213 ? -7.062 -4.979 -8.199 1.00 98.81 213 TYR A O 1
ATOM 1682 N N . THR A 1 214 ? -7.501 -7.112 -7.648 1.00 98.75 214 THR A N 1
ATOM 1683 C CA . THR A 1 214 ? -8.517 -6.869 -6.615 1.00 98.75 214 THR A CA 1
ATOM 1684 C C . THR A 1 214 ? -8.253 -7.815 -5.463 1.00 98.75 214 THR A C 1
ATOM 1686 O O . THR A 1 214 ? -8.186 -9.021 -5.680 1.00 98.75 214 THR A O 1
ATOM 1689 N N . PHE A 1 215 ? -8.132 -7.260 -4.268 1.00 98.81 215 PHE A N 1
ATOM 1690 C CA . PHE A 1 215 ? -8.032 -7.969 -3.006 1.00 98.81 215 PHE A CA 1
ATOM 1691 C C . PHE A 1 215 ? -9.333 -7.746 -2.241 1.00 98.81 215 PHE A C 1
ATOM 1693 O O . PHE A 1 215 ? -9.667 -6.605 -1.923 1.00 98.81 215 PHE A O 1
ATOM 1700 N N . VAL A 1 216 ? -10.059 -8.819 -1.938 1.00 98.81 216 VAL A N 1
ATOM 1701 C CA . VAL A 1 216 ? -11.186 -8.786 -0.999 1.00 98.81 216 VAL A CA 1
ATOM 1702 C C . VAL A 1 216 ? -10.697 -9.377 0.315 1.00 98.81 216 VAL A C 1
ATOM 1704 O O . VAL A 1 216 ? -10.508 -10.589 0.435 1.00 98.81 216 VAL A O 1
ATOM 1707 N N . ILE A 1 217 ? -10.443 -8.502 1.284 1.00 98.81 217 ILE A N 1
ATOM 1708 C CA . ILE A 1 217 ? -9.895 -8.856 2.594 1.00 98.81 217 ILE A CA 1
ATOM 1709 C C . ILE A 1 217 ? -11.062 -9.149 3.536 1.00 98.81 217 ILE A C 1
ATOM 1711 O O . ILE A 1 217 ? -11.904 -8.278 3.763 1.00 98.81 217 ILE A O 1
ATOM 1715 N N . LYS A 1 218 ? -11.102 -10.363 4.086 1.00 98.75 218 LYS A N 1
ATOM 1716 C CA . LYS A 1 218 ? -12.136 -10.865 4.999 1.00 98.75 218 LYS A CA 1
ATOM 1717 C C . LYS A 1 218 ? -11.496 -11.144 6.366 1.00 98.75 218 LYS A C 1
ATOM 1719 O O . LYS A 1 218 ? -10.854 -12.184 6.513 1.00 98.75 218 LYS A O 1
ATOM 1724 N N . PRO A 1 219 ? -11.602 -10.221 7.340 1.00 98.38 219 PRO A N 1
ATOM 1725 C CA . PRO A 1 219 ? -11.006 -10.388 8.663 1.00 98.38 219 PRO A CA 1
ATOM 1726 C C . PRO A 1 219 ? -11.644 -11.543 9.437 1.00 98.38 219 PRO A C 1
ATOM 1728 O O . PRO A 1 219 ? -12.860 -11.731 9.382 1.00 98.38 219 PRO A O 1
ATOM 1731 N N . GLY A 1 220 ? -10.844 -12.265 10.217 1.00 97.06 220 GLY A N 1
ATOM 1732 C CA . GLY A 1 220 ? -11.325 -13.343 11.081 1.00 97.06 220 GLY A CA 1
ATOM 1733 C C . GLY A 1 220 ? -10.214 -13.936 11.941 1.00 97.06 220 GLY A C 1
ATOM 1734 O O . GLY A 1 220 ? -9.098 -13.418 11.962 1.00 97.06 220 GLY A O 1
ATOM 1735 N N . ALA A 1 221 ? -10.501 -15.047 12.631 1.00 96.81 221 ALA A N 1
ATOM 1736 C CA . ALA A 1 221 ? -9.455 -15.866 13.262 1.00 96.81 221 ALA A CA 1
ATOM 1737 C C . ALA A 1 221 ? -8.371 -16.242 12.238 1.00 96.81 221 ALA A C 1
ATOM 1739 O O . ALA A 1 221 ? -7.178 -16.149 12.511 1.00 96.81 221 ALA A O 1
ATOM 1740 N N . GLU A 1 222 ? -8.817 -16.540 11.020 1.00 96.75 222 GLU A N 1
ATOM 1741 C CA . GLU A 1 222 ? -8.014 -16.534 9.808 1.00 96.75 222 GLU A CA 1
ATOM 1742 C C . GLU A 1 222 ? -8.508 -15.390 8.922 1.00 96.75 222 GLU A C 1
ATOM 1744 O O . GLU A 1 222 ? -9.690 -15.329 8.578 1.00 96.75 222 GLU A O 1
ATOM 1749 N N . THR A 1 223 ? -7.616 -14.469 8.560 1.00 98.19 223 THR A N 1
ATOM 1750 C CA . THR A 1 223 ? -7.942 -13.433 7.577 1.00 98.19 223 THR A CA 1
ATOM 1751 C C . THR A 1 223 ? -7.738 -13.995 6.177 1.00 98.19 223 THR A C 1
ATOM 1753 O O . THR A 1 223 ? -6.620 -14.339 5.795 1.00 98.19 223 THR A O 1
ATOM 1756 N N . VAL A 1 224 ? -8.817 -14.060 5.398 1.00 98.50 224 VAL A N 1
ATOM 1757 C CA . VAL A 1 224 ? -8.795 -14.549 4.013 1.00 98.50 224 VAL A CA 1
ATOM 1758 C C . VAL A 1 224 ? -8.659 -13.368 3.059 1.00 98.50 224 VAL A C 1
ATOM 1760 O O . VAL A 1 224 ? -9.380 -12.379 3.183 1.00 98.50 224 VAL A O 1
ATOM 1763 N N . VAL A 1 225 ? -7.756 -13.472 2.083 1.00 98.62 225 VAL A N 1
ATOM 1764 C CA . VAL A 1 225 ? -7.602 -12.479 1.011 1.00 98.62 225 VAL A CA 1
ATOM 1765 C C . VAL A 1 225 ? -7.903 -13.136 -0.328 1.00 98.62 225 VAL A C 1
ATOM 1767 O O . VAL A 1 225 ? -7.071 -13.849 -0.888 1.00 98.62 225 VAL A O 1
ATOM 1770 N N . GLU A 1 226 ? -9.093 -12.885 -0.864 1.00 98.62 226 GLU A N 1
ATOM 1771 C CA . GLU A 1 226 ? -9.437 -13.336 -2.213 1.00 98.62 226 GLU A CA 1
ATOM 1772 C C . GLU A 1 226 ? -8.806 -12.390 -3.229 1.00 98.62 226 GLU A C 1
ATOM 1774 O O . GLU A 1 226 ? -9.060 -11.185 -3.205 1.00 98.62 226 GLU A O 1
ATOM 1779 N N . THR A 1 227 ? -7.973 -12.937 -4.114 1.00 98.31 227 THR A N 1
ATOM 1780 C CA . THR A 1 227 ? -7.205 -12.143 -5.075 1.00 98.31 227 THR A CA 1
ATOM 1781 C C . THR A 1 227 ? -7.631 -12.460 -6.500 1.00 98.31 227 THR A C 1
ATOM 1783 O O . THR A 1 227 ? -7.488 -13.587 -6.970 1.00 98.31 227 THR A O 1
ATOM 1786 N N . ARG A 1 228 ? -8.118 -11.444 -7.218 1.00 98.44 228 ARG A N 1
ATOM 1787 C CA . ARG A 1 228 ? -8.295 -11.481 -8.675 1.00 98.44 228 ARG A CA 1
ATOM 1788 C C . ARG A 1 228 ? -7.139 -10.734 -9.318 1.00 98.44 228 ARG A C 1
ATOM 1790 O O . ARG A 1 228 ? -6.909 -9.576 -8.983 1.00 98.44 228 ARG A O 1
ATOM 1797 N N . VAL A 1 229 ? -6.464 -11.365 -10.273 1.00 98.25 229 VAL A N 1
AT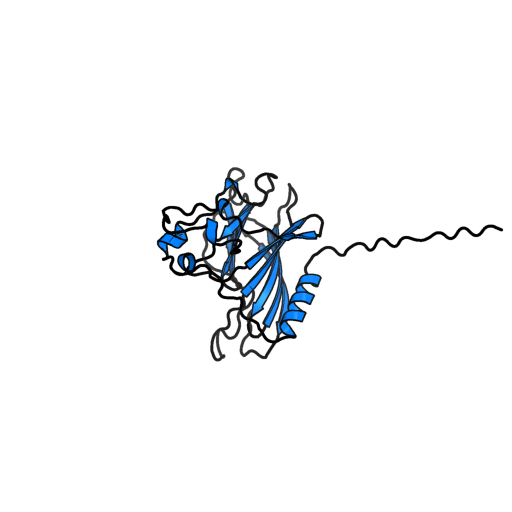OM 1798 C CA . VAL A 1 229 ? -5.316 -10.784 -10.975 1.00 98.25 229 VAL A CA 1
ATOM 1799 C C . VAL A 1 229 ? -5.465 -10.906 -12.490 1.00 98.25 229 VAL A C 1
ATOM 1801 O O . VAL A 1 229 ? -5.968 -11.906 -13.004 1.00 98.25 229 VAL A O 1
ATOM 1804 N N . ARG A 1 230 ? -5.017 -9.881 -13.219 1.00 98.62 230 ARG A N 1
ATOM 1805 C CA . ARG A 1 230 ? -4.730 -9.957 -14.657 1.00 98.62 230 ARG A CA 1
ATOM 1806 C C . ARG A 1 230 ? -3.353 -9.361 -14.913 1.00 98.62 230 ARG A C 1
ATOM 1808 O O . ARG A 1 230 ? -3.139 -8.187 -14.624 1.00 98.62 230 ARG A O 1
ATOM 1815 N N . LEU A 1 231 ? -2.445 -10.170 -15.451 1.00 98.50 231 LEU A N 1
ATOM 1816 C CA . LEU A 1 231 ? -1.082 -9.768 -15.792 1.00 98.50 231 LEU A CA 1
ATOM 1817 C C . LEU A 1 231 ? -0.930 -9.532 -17.291 1.00 98.50 231 LEU A C 1
ATOM 1819 O O . LEU A 1 231 ? -1.561 -10.208 -18.105 1.00 98.50 231 LEU A O 1
ATOM 1823 N N . PHE A 1 232 ? -0.043 -8.607 -17.641 1.00 98.56 232 PHE A N 1
ATOM 1824 C CA . PHE A 1 232 ? 0.344 -8.314 -19.013 1.00 98.56 232 PHE A CA 1
ATOM 1825 C C . PHE A 1 232 ? 1.866 -8.259 -19.102 1.00 98.56 232 PHE A C 1
ATOM 1827 O O . PHE A 1 232 ? 2.514 -7.468 -18.417 1.00 98.56 232 PHE A O 1
ATOM 1834 N N . MET A 1 233 ? 2.440 -9.104 -19.954 1.00 98.31 233 MET A N 1
ATOM 1835 C CA . MET A 1 233 ? 3.885 -9.157 -20.150 1.00 98.31 233 MET A CA 1
ATOM 1836 C C . MET A 1 233 ? 4.314 -8.104 -21.171 1.00 98.31 233 MET A C 1
ATOM 1838 O O . MET A 1 233 ? 3.745 -8.021 -22.258 1.00 98.31 233 MET A O 1
ATOM 1842 N N . ARG A 1 234 ? 5.341 -7.326 -20.829 1.00 98.12 234 ARG A N 1
ATOM 1843 C CA . ARG A 1 234 ? 6.035 -6.403 -21.740 1.00 98.12 234 ARG A CA 1
ATOM 1844 C C . ARG A 1 234 ? 7.196 -7.096 -22.456 1.00 98.12 234 ARG A C 1
ATOM 1846 O O . ARG A 1 234 ? 7.505 -6.761 -23.594 1.00 98.12 234 ARG A O 1
ATOM 1853 N N . ALA A 1 235 ? 7.840 -8.057 -21.794 1.00 96.56 235 ALA A N 1
ATOM 1854 C CA . ALA A 1 235 ? 8.920 -8.860 -22.359 1.00 96.56 235 ALA A CA 1
ATOM 1855 C C . ALA A 1 235 ? 8.971 -10.260 -21.711 1.00 96.56 235 ALA A C 1
ATOM 1857 O O . ALA A 1 235 ? 8.372 -10.457 -20.650 1.00 96.56 235 ALA A O 1
ATOM 1858 N N . PRO A 1 236 ? 9.689 -11.228 -22.313 1.00 96.12 236 PRO A N 1
ATOM 1859 C CA . PRO A 1 236 ? 9.895 -12.548 -21.720 1.00 96.12 236 PRO A CA 1
ATOM 1860 C C . PRO A 1 236 ? 10.619 -12.498 -20.365 1.00 96.12 236 PRO A C 1
ATOM 1862 O O . PRO A 1 236 ? 11.465 -11.632 -20.120 1.00 96.12 236 PRO A O 1
ATOM 1865 N N . VAL A 1 237 ? 10.316 -13.476 -19.513 1.00 96.62 237 VAL A N 1
ATOM 1866 C CA . VAL A 1 237 ? 10.936 -13.701 -18.196 1.00 96.62 237 VAL A CA 1
ATOM 1867 C C . VAL A 1 237 ? 11.380 -15.160 -18.082 1.00 96.62 237 VAL A C 1
ATOM 1869 O O . VAL A 1 237 ? 10.843 -16.015 -18.789 1.00 96.62 237 VAL A O 1
ATOM 1872 N N . ALA A 1 238 ? 12.361 -15.446 -17.228 1.00 96.12 238 ALA A N 1
ATOM 1873 C CA . ALA A 1 238 ? 12.838 -16.807 -16.992 1.00 96.12 238 ALA A CA 1
ATOM 1874 C C . ALA A 1 238 ? 11.937 -17.549 -15.996 1.00 96.12 238 ALA A C 1
ATOM 1876 O O . ALA A 1 238 ? 11.587 -18.706 -16.228 1.00 96.12 238 ALA A O 1
ATOM 1877 N N . THR A 1 239 ? 11.533 -16.882 -14.910 1.00 96.44 239 THR A N 1
ATOM 1878 C CA . THR A 1 239 ? 10.573 -17.421 -13.938 1.00 96.44 239 THR A CA 1
ATOM 1879 C C . THR A 1 239 ? 9.518 -16.389 -13.556 1.00 96.44 239 THR A C 1
ATOM 1881 O O . THR A 1 239 ? 9.774 -15.185 -13.514 1.00 96.44 239 THR A O 1
ATOM 1884 N N . LEU A 1 240 ? 8.306 -16.877 -13.289 1.00 95.12 240 LEU A N 1
ATOM 1885 C CA . LEU A 1 240 ? 7.149 -16.085 -12.887 1.00 95.12 240 LEU A CA 1
ATOM 1886 C C . LEU A 1 240 ? 6.426 -16.829 -11.761 1.00 95.12 240 LEU A C 1
ATOM 1888 O O . LEU A 1 240 ? 6.054 -17.988 -11.950 1.00 95.12 240 LEU A O 1
ATOM 1892 N N . ALA A 1 241 ? 6.230 -16.183 -10.612 1.00 93.38 241 ALA A N 1
ATOM 1893 C CA . ALA A 1 241 ? 5.508 -16.756 -9.477 1.00 93.38 241 ALA A CA 1
ATOM 1894 C C . ALA A 1 241 ? 4.377 -15.826 -9.020 1.00 93.38 241 ALA A C 1
ATOM 1896 O O . ALA A 1 241 ? 4.604 -14.632 -8.800 1.00 93.38 241 ALA A O 1
ATOM 1897 N N . LEU A 1 242 ? 3.183 -16.412 -8.902 1.00 84.44 242 LEU A N 1
ATOM 1898 C CA . LEU A 1 242 ? 1.943 -15.809 -8.410 1.00 84.44 242 LEU A CA 1
ATOM 1899 C C . LEU A 1 242 ? 1.698 -16.212 -6.955 1.00 84.44 242 LEU A C 1
ATOM 1901 O O . LEU A 1 242 ? 1.980 -17.390 -6.634 1.00 84.44 242 LEU A O 1
#

Radius of gyration: 20.48 Å; chains: 1; bounding box: 72×42×59 Å

Secondary structure (DSSP, 8-state):
-------------PPPSSHHHHHHHHHHHHTS---PPP----HHHHT--HHHHHH-EE-GGG-BTTTTT-S-EEEEEPP-SS--SPBEEEEEETTEEEE----GGGEE-TT-TT--GGGS----BSEEEEEEEEEETTEEEEEEEEESTTEEEE--TT------EES-EESSSSSSS-B--EEEEEEEEPPPTT---EEEEEEEE-SSEEEEEEEEEE-SSS-EEEEEEEEEESS--S-EE-

Sequence (242 aa):
MAVGAALLAAASAAQAFGFDEIAERAKGLAAKPYVAPPDNLPAELKQLNYDQMRDIRFKPDRALWRQERLPFELMFFHLGHYQTQAVRINEIVGGQARPVPFKREDFDYGKNSQLSPGKWGDVGYAGFRAHYHLNNDKYKDELAVFLGASYFRVLGANQHYGLSARGLAIDTVGGKGEEFPRFSEFWIERPGADAKTLTVHALMDSPRASGAYTFVIKPGAETVVETRVRLFMRAPVATLAL

Foldseek 3Di:
DDDDDDPPPPPPPPQQDDQVVLFVVQQVCLVDFDDDADQLADPLQQPDDPVQQVQKDFAPCPWPCVVVQAQKTKTFHAGGNQQRGAAWEWEGDPSDTDTDFDDPVRIDSGPPPVDDVVPRHTSHTQWMWMWGCQAHDPDTHTAKTQGDQQKMFGDAHPDDDDDIDGPKWFCPDDDPDTWGKHFRYKYWYDADRPDQWTWIWTWIDTRFKIKIWIWIWGYHNDIDTDIDMDMDTSDDTRDMDD